Protein AF-A0A0F4GJ63-F1 (afdb_monomer)

Solvent-accessible surface area (backbone atoms only — not comparable to full-atom values): 15255 Å² total; per-residue (Å²): 145,68,75,73,58,57,60,51,53,50,50,53,52,50,54,50,50,53,48,53,51,50,54,52,51,50,50,54,51,52,41,51,56,34,52,51,49,26,51,52,20,49,54,47,41,54,55,45,68,65,74,83,52,55,67,69,56,33,60,64,46,46,56,51,24,52,50,48,26,31,54,25,28,32,54,42,22,55,47,26,48,77,70,69,37,26,70,58,13,34,52,38,16,49,55,28,60,75,63,42,80,93,52,59,56,50,60,46,9,44,43,31,38,42,28,17,49,22,27,39,74,58,69,38,47,70,61,13,50,56,47,44,57,50,66,81,48,40,56,29,26,63,33,32,38,23,64,56,70,32,64,67,40,32,54,54,47,46,52,40,45,74,70,66,54,77,58,84,50,36,20,75,85,71,48,30,23,62,33,31,25,58,55,56,44,73,83,73,87,48,95,77,62,52,32,36,54,50,36,47,54,48,48,50,54,40,47,49,54,53,43,45,56,52,42,45,73,76,43,73,85,57,51,74,70,54,48,53,52,50,39,55,51,54,52,52,48,52,52,51,51,25,51,52,53,36,52,50,45,48,48,48,60,69,53,43,43,55,52,49,58,64,49,47,80,76,44,98,58,61,73,64,68,58,50,56,59,56,52,49,54,55,51,56,38,59,77,70,66,79,112

Organism: NCBI:txid1047168

Secondary structure (DSSP, 8-state):
--THHHHHHHHHHHHHHHHHHHHHHHHHHHHHHHHHHHHHHHHHHHHHHSS-S-HHHHHHHHHHHHHHHHHHHHHHHHHHHHTT-HHHHHHHHHHHHHT-TTS-HHHHHHHHHHHHHHHHHTT-HHHHHHHHSPPTTS--HHHHHHTS--HHHHHHHHHHHHTT--S----TTS--HHHHHHHH---S-STTTTHHHHHHHHHHHHHHHHHHHHHHHH-TT--HHHHHHHHHHHHHHHHHHHHHHHHHHIIIIIIIHHHHHHHTTS-TTHHHHTHHHHHHHHHHHHHTT--

Nearest PDB structures (foldseek):
  6x9o-assembly1_B  TM=3.310E-01  e=1.177E-01  Homo sapiens
  8w15-assembly1_B  TM=3.325E-01  e=1.352E-01  Homo sapiens
  7exe-assembly1_A  TM=4.823E-01  e=7.534E-01  Mus musculus
  8rw5-assembly1_B  TM=3.425E-01  e=7.892E-01  Myxococcus xanthus
  4dau-assembly1_A-2  TM=2.457E-01  e=1.199E+00  Homo sapiens

Radius of gyration: 24.77 Å; Cα contacts (8 Å, |Δi|>4): 305; chains: 1; bounding box: 79×55×62 Å

InterPro domains:
  IPR036770 Ankyrin repeat-containing domain superfamily [G3DSA:1.25.40.20] (76-231)

Foldseek 3Di:
DPPPVVVVVVVVVVVVVVVVVVVVVVLVVVLVVLVVQLVVLVVVLVVLVVPPDDPVCSVVSNLVSLLSNLVSLLVNLVSCLVVVVLVVSLVSLVVSQVSCVPHDLLSNQSSLLSNLVSCVSVVNLVVSLVSQQDDAAGQGVLLSLLQDFDPVSLVSLLVCLVSLHDQPGAHVVRDTSLLSLLLNQDPPPDPPRPRSVSSNVSSLVSQLVVQLVVCCVVPVPDDPVRSNVVSVVVSVVVVVVSVVVNVVCCCVPVPVVVVCVVCCVPDPCVVVVVVVVVVVVVVVCVVVPVD

Structure (mmCIF, N/CA/C/O backbone):
data_AF-A0A0F4GJ63-F1
#
_entry.id   AF-A0A0F4GJ63-F1
#
loop_
_atom_site.group_PDB
_atom_site.id
_atom_site.type_symbol
_atom_site.label_atom_id
_atom_site.label_alt_id
_atom_site.label_comp_id
_atom_site.label_asym_id
_atom_site.label_entity_id
_atom_site.label_seq_id
_atom_site.pdbx_PDB_ins_code
_atom_site.Cartn_x
_atom_site.Cartn_y
_atom_site.Cartn_z
_atom_site.occupancy
_atom_site.B_iso_or_equiv
_atom_site.auth_seq_id
_atom_site.auth_comp_id
_atom_site.auth_asym_id
_atom_site.auth_atom_id
_atom_site.pdbx_PDB_model_num
ATOM 1 N N . MET A 1 1 ? -48.289 -14.456 -25.947 1.00 45.81 1 MET A N 1
ATOM 2 C CA . MET A 1 1 ? -47.602 -13.389 -25.182 1.00 45.81 1 MET A CA 1
ATOM 3 C C . MET A 1 1 ? -46.364 -13.966 -24.473 1.00 45.81 1 MET A C 1
ATOM 5 O O . MET A 1 1 ? -46.269 -13.824 -23.266 1.00 45.81 1 MET A O 1
ATOM 9 N N . CYS A 1 2 ? -45.424 -14.595 -25.198 1.00 49.62 2 CYS A N 1
ATOM 10 C CA . CYS A 1 2 ? -44.153 -15.086 -24.621 1.00 49.62 2 CYS A CA 1
ATOM 11 C C . CYS A 1 2 ? -42.883 -14.644 -25.377 1.00 49.62 2 CYS A C 1
ATOM 13 O O . CYS A 1 2 ? -41.808 -14.768 -24.815 1.00 49.62 2 CYS A O 1
ATOM 15 N N . ASP A 1 3 ? -42.974 -14.049 -26.571 1.00 50.72 3 ASP A N 1
ATOM 16 C CA . ASP A 1 3 ? -41.768 -13.781 -27.386 1.00 50.72 3 ASP A CA 1
ATOM 17 C C . ASP A 1 3 ? -40.996 -12.495 -27.024 1.00 50.72 3 ASP A C 1
ATOM 19 O O . ASP A 1 3 ? -39.952 -12.223 -27.600 1.00 50.72 3 ASP A O 1
ATOM 23 N N . ARG A 1 4 ? -41.475 -11.668 -26.079 1.00 53.31 4 ARG A N 1
ATOM 24 C CA . ARG A 1 4 ? -40.786 -10.404 -25.716 1.00 53.31 4 ARG A CA 1
ATOM 25 C C . ARG A 1 4 ? -39.655 -10.569 -24.691 1.00 53.31 4 ARG A C 1
ATOM 27 O O . ARG A 1 4 ? -38.827 -9.666 -24.566 1.00 53.31 4 ARG A O 1
ATOM 34 N N . ASP A 1 5 ? -39.621 -11.691 -23.972 1.00 59.09 5 ASP A N 1
ATOM 35 C CA . ASP A 1 5 ? -38.600 -11.958 -22.949 1.00 59.09 5 ASP A CA 1
ATOM 36 C C . ASP A 1 5 ? -37.311 -12.552 -23.541 1.00 59.09 5 ASP A C 1
ATOM 38 O O . ASP A 1 5 ? -36.223 -12.242 -23.054 1.00 59.09 5 ASP A O 1
ATOM 42 N N . GLU A 1 6 ? -37.389 -13.336 -24.623 1.00 60.47 6 GLU A N 1
ATOM 43 C CA . GLU A 1 6 ? -36.197 -13.922 -25.260 1.00 60.47 6 GLU A CA 1
ATOM 44 C C . GLU A 1 6 ? -35.317 -12.870 -25.945 1.00 60.47 6 GLU A C 1
ATOM 46 O O . GLU A 1 6 ? -34.111 -12.839 -25.696 1.00 60.47 6 GLU A O 1
ATOM 51 N N . ASP A 1 7 ? -35.903 -11.944 -26.709 1.00 68.69 7 ASP A N 1
ATOM 52 C CA . ASP A 1 7 ? -35.155 -10.871 -27.387 1.00 68.69 7 ASP A CA 1
ATOM 53 C C . ASP A 1 7 ? -34.450 -9.931 -26.394 1.00 68.69 7 ASP A C 1
ATOM 55 O O . ASP A 1 7 ? -33.341 -9.446 -26.639 1.00 68.69 7 ASP A O 1
ATOM 59 N N . SER A 1 8 ? -35.063 -9.706 -25.230 1.00 66.44 8 SER A N 1
ATOM 60 C CA . SER A 1 8 ? -34.500 -8.858 -24.174 1.00 66.44 8 SER A CA 1
ATOM 61 C C . SER A 1 8 ? -33.336 -9.554 -23.457 1.00 66.44 8 SER A C 1
ATOM 63 O O . SER A 1 8 ? -32.314 -8.927 -23.175 1.00 66.44 8 SER A O 1
ATOM 65 N N . LEU A 1 9 ? -33.435 -10.868 -23.223 1.00 62.00 9 LEU A N 1
ATOM 66 C CA . LEU A 1 9 ? -32.353 -11.681 -22.657 1.00 62.00 9 LEU A CA 1
ATOM 67 C C . LEU A 1 9 ? -31.171 -11.849 -23.619 1.00 62.00 9 LEU A C 1
ATOM 69 O O . LEU A 1 9 ? -30.022 -11.857 -23.171 1.00 62.00 9 LEU A O 1
ATOM 73 N N . VAL A 1 10 ? -31.425 -11.977 -24.923 1.00 74.69 10 VAL A N 1
ATOM 74 C CA . VAL A 1 10 ? -30.373 -12.019 -25.952 1.00 74.69 10 VAL A CA 1
ATOM 75 C C . VAL A 1 10 ? -29.620 -10.693 -25.985 1.00 74.69 10 VAL A C 1
ATOM 77 O O . VAL A 1 10 ? -28.394 -10.693 -25.885 1.00 74.69 10 VAL A O 1
ATOM 80 N N . ARG A 1 11 ? -30.335 -9.564 -25.992 1.00 73.25 11 ARG A N 1
ATOM 81 C CA . ARG A 1 11 ? -29.721 -8.231 -25.989 1.00 73.25 11 ARG A CA 1
ATOM 82 C C . ARG A 1 11 ? -28.873 -7.963 -24.741 1.00 73.25 11 ARG A C 1
ATOM 84 O O . ARG A 1 11 ? -27.751 -7.483 -24.866 1.00 73.25 11 ARG A O 1
ATOM 91 N N . ILE A 1 12 ? -29.349 -8.344 -23.552 1.00 73.62 12 ILE A N 1
ATOM 92 C CA . ILE A 1 12 ? -28.567 -8.234 -22.304 1.00 73.62 12 ILE A CA 1
ATOM 93 C C . ILE A 1 12 ? -27.293 -9.091 -22.375 1.00 73.62 12 ILE A C 1
ATOM 95 O O . ILE A 1 12 ? -26.224 -8.650 -21.952 1.00 73.62 12 ILE A O 1
ATOM 99 N N . LYS A 1 13 ? -27.374 -10.309 -22.928 1.00 77.62 13 LYS A N 1
ATOM 100 C CA . LYS A 1 13 ? -26.204 -11.186 -23.107 1.00 77.62 13 LYS A CA 1
ATOM 101 C C . LYS A 1 13 ? -25.199 -10.614 -24.105 1.00 77.62 13 LYS A C 1
ATOM 103 O O . LYS A 1 13 ? -23.996 -10.737 -23.881 1.00 77.62 13 LYS A O 1
ATOM 108 N N . GLU A 1 14 ? -25.665 -9.997 -25.185 1.00 79.88 14 GLU A N 1
ATOM 109 C CA . GLU A 1 14 ? -24.810 -9.348 -26.183 1.00 79.88 14 GLU A CA 1
ATOM 110 C C . GLU A 1 14 ? -24.120 -8.101 -25.626 1.00 79.88 14 GLU A C 1
ATOM 112 O O . GLU A 1 14 ? -22.907 -7.967 -25.780 1.00 79.88 14 GLU A O 1
ATOM 117 N N . GLU A 1 15 ? -24.848 -7.242 -24.907 1.00 80.94 15 GLU A N 1
ATOM 118 C CA . GLU A 1 15 ? -24.287 -6.067 -24.226 1.00 80.94 15 GLU A CA 1
ATOM 119 C C . GLU A 1 15 ? -23.258 -6.480 -23.160 1.00 80.94 15 GLU A C 1
ATOM 121 O O . GLU A 1 15 ? -22.163 -5.916 -23.092 1.00 80.94 15 GLU A O 1
ATOM 126 N N . TYR A 1 16 ? -23.551 -7.527 -22.382 1.00 73.75 16 TYR A N 1
ATOM 127 C CA . TYR A 1 16 ? -22.618 -8.081 -21.399 1.00 73.75 16 TYR A CA 1
ATOM 128 C C . TYR A 1 16 ? -21.358 -8.662 -22.056 1.00 73.75 16 TYR A C 1
ATOM 130 O O . TYR A 1 16 ? -20.241 -8.412 -21.601 1.00 73.75 16 TYR A O 1
ATOM 138 N N . ARG A 1 17 ? -21.511 -9.392 -23.167 1.00 73.12 17 ARG A N 1
ATOM 139 C CA . ARG A 1 17 ? -20.384 -9.938 -23.934 1.00 73.12 17 ARG A CA 1
ATOM 140 C C . ARG A 1 17 ? -19.530 -8.836 -24.558 1.00 73.12 17 ARG A C 1
ATOM 142 O O . ARG A 1 17 ? -18.307 -8.945 -24.530 1.00 73.12 17 ARG A O 1
ATOM 149 N 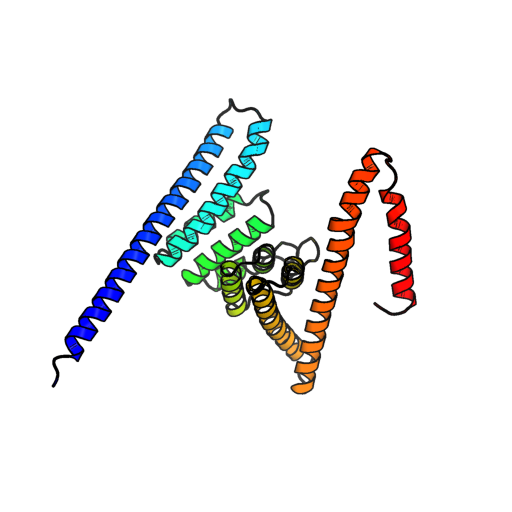N . ALA A 1 18 ? -20.147 -7.792 -25.108 1.00 73.50 18 ALA A N 1
ATOM 150 C CA . ALA A 1 18 ? -19.438 -6.645 -25.669 1.00 73.50 18 ALA A CA 1
ATOM 151 C C . ALA A 1 18 ? -18.619 -5.921 -24.593 1.00 73.50 18 ALA A C 1
ATOM 153 O O . ALA A 1 18 ? -17.448 -5.620 -24.819 1.00 73.50 18 ALA A O 1
ATOM 154 N N . LYS A 1 19 ? -19.197 -5.733 -23.400 1.00 80.81 19 LYS A N 1
ATOM 155 C CA . LYS A 1 19 ? -18.494 -5.155 -22.252 1.00 80.81 19 LYS A CA 1
ATOM 156 C C . LYS A 1 19 ? -17.312 -6.019 -21.804 1.00 80.81 19 LYS A C 1
ATOM 158 O O . LYS A 1 19 ? -16.210 -5.507 -21.676 1.00 80.81 19 LYS A O 1
ATOM 163 N N . LEU A 1 20 ? -17.501 -7.333 -21.671 1.00 73.25 20 LEU A N 1
ATOM 164 C CA . LEU A 1 20 ? -16.414 -8.266 -21.337 1.00 73.25 20 LEU A CA 1
ATOM 165 C C . LEU A 1 20 ? -15.269 -8.242 -22.360 1.00 73.25 20 LEU A C 1
ATOM 167 O O . LEU A 1 20 ? -14.099 -8.297 -21.986 1.00 73.25 20 LEU A O 1
ATOM 171 N N . LEU A 1 21 ? -15.592 -8.166 -23.655 1.00 78.00 21 LEU A N 1
ATOM 172 C CA . LEU A 1 21 ? -14.590 -8.056 -24.718 1.00 78.00 21 LEU A CA 1
ATOM 173 C C . LEU A 1 21 ? -13.833 -6.727 -24.641 1.00 78.00 21 LEU A C 1
ATOM 175 O O . LEU A 1 21 ? -12.613 -6.711 -24.801 1.00 78.00 21 LEU A O 1
ATOM 179 N N . GLN A 1 22 ? -14.541 -5.629 -24.370 1.00 84.12 22 GLN A N 1
ATOM 180 C CA . GLN A 1 22 ? -13.936 -4.317 -24.172 1.00 84.12 22 GLN A CA 1
ATOM 181 C C . GLN A 1 22 ? -12.990 -4.322 -22.964 1.00 84.12 22 GLN A C 1
ATOM 183 O O . GLN A 1 22 ? -11.830 -3.936 -23.113 1.00 84.12 22 GLN A O 1
ATOM 188 N N . ASP A 1 23 ? -13.439 -4.833 -21.819 1.00 85.56 23 ASP A N 1
ATOM 189 C CA . ASP A 1 23 ? -12.644 -4.924 -20.589 1.00 85.56 23 ASP A CA 1
ATOM 190 C C . ASP A 1 23 ? -11.392 -5.794 -20.801 1.00 85.56 23 ASP A C 1
ATOM 192 O O . ASP A 1 23 ? -10.286 -5.419 -20.410 1.00 85.56 23 ASP A O 1
ATOM 196 N N . SER A 1 24 ? -11.527 -6.917 -21.516 1.00 86.19 24 SER A N 1
ATOM 197 C CA . SER A 1 24 ? -10.393 -7.776 -21.877 1.00 86.19 24 SER A CA 1
ATOM 198 C C . SER A 1 24 ? -9.397 -7.080 -22.812 1.00 86.19 24 SER A C 1
ATOM 200 O O . SER A 1 24 ? -8.185 -7.232 -22.638 1.00 86.19 24 SER A O 1
ATOM 202 N N . SER A 1 25 ? -9.880 -6.298 -23.783 1.00 89.25 25 SER A N 1
ATOM 203 C CA . SER A 1 25 ? -9.014 -5.552 -24.705 1.00 89.25 25 SER A CA 1
ATOM 204 C C . SER A 1 25 ? -8.244 -4.429 -24.007 1.00 89.25 25 SER A C 1
ATOM 206 O O . SER A 1 25 ? -7.056 -4.245 -24.278 1.00 89.25 25 SER A O 1
ATOM 208 N N . LEU A 1 26 ? -8.890 -3.730 -23.065 1.00 92.25 26 LEU A N 1
ATOM 209 C CA . LEU A 1 26 ? -8.267 -2.681 -22.263 1.00 92.25 26 LEU A CA 1
ATOM 210 C C . LEU A 1 26 ? -7.182 -3.269 -21.359 1.00 92.25 26 LEU A C 1
ATOM 212 O O . LEU A 1 26 ? -6.054 -2.786 -21.361 1.00 92.25 26 LEU A O 1
ATOM 216 N N . LEU A 1 27 ? -7.485 -4.379 -20.680 1.00 93.25 27 LEU A N 1
ATOM 217 C CA . LEU A 1 27 ? -6.522 -5.076 -19.832 1.00 93.25 27 LEU A CA 1
ATOM 218 C C . LEU A 1 27 ? -5.280 -5.531 -20.613 1.00 93.25 27 LEU A C 1
ATOM 220 O O . LEU A 1 27 ? -4.155 -5.394 -20.128 1.00 93.25 27 LEU A O 1
ATOM 224 N N . ALA A 1 28 ? -5.460 -6.056 -21.829 1.00 93.31 28 ALA A N 1
ATOM 225 C CA . ALA A 1 28 ? -4.347 -6.462 -22.686 1.00 93.31 28 ALA A CA 1
ATOM 226 C C . ALA A 1 28 ? -3.485 -5.265 -23.124 1.00 93.31 28 ALA A C 1
ATOM 228 O O . ALA A 1 28 ? -2.255 -5.354 -23.114 1.00 93.31 28 ALA A O 1
ATOM 229 N N . TYR A 1 29 ? -4.119 -4.142 -23.471 1.00 94.81 29 TYR A N 1
ATOM 230 C CA . TYR A 1 29 ? -3.421 -2.904 -23.813 1.00 94.81 29 TYR A CA 1
ATOM 231 C C . TYR A 1 29 ? -2.606 -2.366 -22.629 1.00 94.81 29 TYR A C 1
ATOM 233 O O . TYR A 1 29 ? -1.411 -2.104 -22.779 1.00 94.81 29 TYR A O 1
ATOM 241 N N . ASP A 1 30 ? -3.214 -2.277 -21.445 1.00 94.00 30 ASP A N 1
ATOM 242 C CA . ASP A 1 30 ? -2.551 -1.791 -20.232 1.00 94.00 30 ASP A CA 1
ATOM 243 C C . ASP A 1 30 ? -1.378 -2.689 -19.832 1.00 94.00 30 ASP A C 1
ATOM 245 O O . ASP A 1 30 ? -0.292 -2.194 -19.520 1.00 94.00 30 ASP A O 1
ATOM 249 N N . THR A 1 31 ? -1.556 -4.011 -19.934 1.00 96.44 31 THR A N 1
ATOM 250 C CA . THR A 1 31 ? -0.480 -4.989 -19.712 1.00 96.44 31 THR A CA 1
ATOM 251 C C . THR A 1 31 ? 0.708 -4.698 -20.631 1.00 96.44 31 THR A C 1
ATOM 253 O O . THR A 1 31 ? 1.830 -4.535 -20.151 1.00 96.44 31 THR A O 1
ATOM 256 N N . SER A 1 32 ? 0.463 -4.539 -21.937 1.00 97.00 32 SER A N 1
ATOM 257 C CA . SER A 1 32 ? 1.515 -4.248 -22.918 1.00 97.00 32 SER A CA 1
ATOM 258 C C . SER A 1 32 ? 2.229 -2.919 -22.638 1.00 97.00 32 SER A C 1
ATOM 260 O O . SER A 1 32 ? 3.456 -2.843 -22.723 1.00 97.00 32 SER A O 1
ATOM 262 N N . GLN A 1 33 ? 1.488 -1.875 -22.253 1.00 97.50 33 GLN A N 1
ATOM 263 C CA . GLN A 1 33 ? 2.065 -0.574 -21.904 1.00 97.50 33 GLN A CA 1
ATOM 264 C C . GLN A 1 33 ? 2.958 -0.641 -20.659 1.00 97.50 33 GLN A C 1
ATOM 266 O O . GLN A 1 33 ? 3.999 0.022 -20.600 1.00 97.50 33 GLN A O 1
ATOM 271 N N . ILE A 1 34 ? 2.581 -1.434 -19.655 1.00 97.38 34 ILE A N 1
ATOM 272 C CA . ILE A 1 34 ? 3.391 -1.619 -18.446 1.00 97.38 34 ILE A CA 1
ATOM 273 C C . ILE A 1 34 ? 4.648 -2.438 -18.758 1.00 97.38 34 ILE A C 1
ATOM 275 O O . ILE A 1 34 ? 5.741 -2.040 -18.348 1.00 97.38 34 ILE A O 1
ATOM 279 N N . GLU A 1 35 ? 4.529 -3.523 -19.5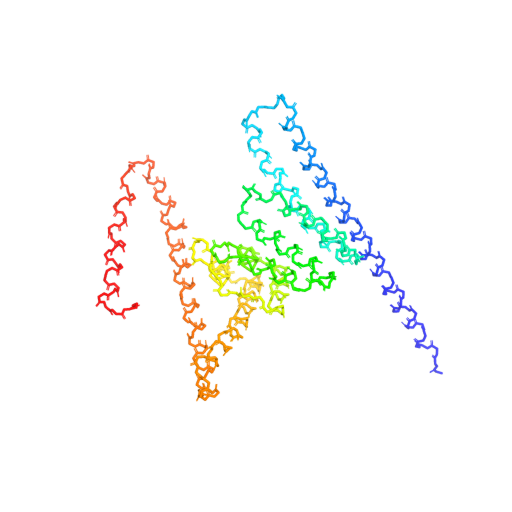23 1.00 97.88 35 GLU A N 1
ATOM 280 C CA . GLU A 1 35 ? 5.675 -4.328 -19.968 1.00 97.88 35 GLU A CA 1
ATOM 281 C C . GLU A 1 35 ? 6.693 -3.490 -20.749 1.00 97.88 35 GLU A C 1
ATOM 283 O O . GLU A 1 35 ? 7.898 -3.573 -20.497 1.00 97.88 35 GLU A O 1
ATOM 288 N N . GLU A 1 36 ? 6.226 -2.608 -21.636 1.00 97.88 36 GLU A N 1
ATOM 289 C CA . GLU A 1 36 ? 7.097 -1.689 -22.367 1.00 97.88 36 GLU A CA 1
ATOM 290 C C . GLU A 1 36 ? 7.858 -0.743 -21.420 1.00 97.88 36 GLU A C 1
ATOM 292 O O . GLU A 1 36 ? 9.059 -0.509 -21.589 1.00 97.88 36 GLU A O 1
ATOM 297 N N . ARG A 1 37 ? 7.190 -0.202 -20.393 1.00 97.31 37 ARG A N 1
ATOM 298 C CA . ARG A 1 37 ? 7.826 0.676 -19.393 1.00 97.31 37 ARG A CA 1
ATOM 299 C C . ARG A 1 37 ? 8.880 -0.064 -18.573 1.00 97.31 37 ARG A C 1
ATOM 301 O O . ARG A 1 37 ? 9.954 0.498 -18.347 1.00 97.31 37 ARG A O 1
ATOM 308 N N . ILE A 1 38 ? 8.609 -1.311 -18.183 1.00 97.94 38 ILE A N 1
ATOM 309 C CA . ILE A 1 38 ? 9.578 -2.186 -17.505 1.00 97.94 38 ILE A CA 1
ATOM 310 C C . ILE A 1 38 ? 10.799 -2.399 -18.405 1.00 97.94 38 ILE A C 1
ATOM 312 O O . ILE A 1 38 ? 11.926 -2.135 -17.983 1.00 97.94 38 ILE A O 1
ATOM 316 N N . ALA A 1 39 ? 10.585 -2.779 -19.668 1.00 98.00 39 ALA A N 1
ATOM 317 C CA . ALA A 1 39 ? 11.664 -3.016 -20.626 1.00 98.00 39 ALA A CA 1
ATOM 318 C C . ALA A 1 39 ? 12.526 -1.762 -20.851 1.00 98.00 39 ALA A C 1
ATOM 320 O O . ALA A 1 39 ? 13.756 -1.838 -20.870 1.00 98.00 39 ALA A O 1
ATOM 321 N N . ARG A 1 40 ? 11.908 -0.578 -20.958 1.00 97.56 40 ARG A N 1
ATOM 322 C CA . ARG A 1 40 ? 12.627 0.704 -21.067 1.00 97.56 40 ARG A CA 1
ATOM 323 C C . ARG A 1 40 ? 13.461 1.003 -19.817 1.00 97.56 40 ARG A C 1
ATOM 325 O O . ARG A 1 40 ? 14.599 1.456 -19.943 1.00 97.56 40 ARG A O 1
ATOM 332 N N . ALA A 1 41 ? 12.927 0.741 -18.623 1.00 96.38 41 ALA A N 1
ATOM 333 C CA . ALA A 1 41 ? 13.649 0.926 -17.366 1.00 96.38 41 ALA A CA 1
ATOM 334 C C . ALA A 1 41 ? 14.851 -0.028 -17.248 1.00 96.38 41 ALA A C 1
ATOM 336 O O . ALA A 1 41 ? 15.938 0.399 -16.854 1.00 96.38 41 ALA A O 1
ATOM 337 N N . GLN A 1 42 ? 14.691 -1.288 -17.652 1.00 95.94 42 GLN A N 1
ATOM 338 C CA . GLN A 1 42 ? 15.768 -2.283 -17.704 1.00 95.94 42 GLN A CA 1
ATOM 339 C C . GLN A 1 42 ? 16.846 -1.914 -18.729 1.00 95.94 42 GLN A C 1
ATOM 341 O O . GLN A 1 42 ? 18.036 -1.927 -18.415 1.00 95.94 42 GLN A O 1
ATOM 346 N N . ALA A 1 43 ? 16.445 -1.508 -19.937 1.00 95.19 43 ALA A N 1
ATOM 347 C CA . ALA A 1 43 ? 17.372 -1.063 -20.974 1.00 95.19 43 ALA A CA 1
ATOM 348 C C . ALA A 1 43 ? 18.178 0.167 -20.530 1.00 95.19 43 ALA A C 1
ATOM 350 O O . ALA A 1 43 ? 19.368 0.277 -20.832 1.00 95.19 43 ALA A O 1
ATOM 351 N N . LEU A 1 44 ? 17.553 1.085 -19.783 1.00 93.50 44 LEU A N 1
ATOM 352 C CA . LEU A 1 44 ? 18.255 2.219 -19.190 1.00 93.50 44 LEU A CA 1
ATOM 353 C C . LEU A 1 44 ? 19.296 1.756 -18.164 1.00 93.50 44 LEU A C 1
ATOM 355 O O . LEU A 1 44 ? 20.432 2.210 -18.241 1.00 93.50 44 LEU A O 1
ATOM 359 N N . GLN A 1 45 ? 18.952 0.839 -17.254 1.00 92.50 45 GLN A N 1
ATOM 360 C CA . GLN A 1 45 ? 19.912 0.284 -16.288 1.00 92.50 45 GLN A CA 1
ATOM 361 C C . GLN A 1 45 ? 21.116 -0.350 -16.993 1.00 92.50 45 GLN A C 1
ATOM 363 O O . GLN A 1 45 ? 22.251 0.039 -16.728 1.00 92.50 45 GLN A O 1
ATOM 368 N N . TYR A 1 46 ? 20.866 -1.218 -17.976 1.00 92.44 46 TYR A N 1
ATOM 369 C CA . TYR A 1 46 ? 21.920 -1.864 -18.761 1.00 92.44 46 TYR A CA 1
ATOM 370 C C . TYR A 1 46 ? 22.867 -0.850 -19.424 1.00 92.44 46 TYR A C 1
ATOM 372 O O . TYR A 1 46 ? 24.088 -0.991 -19.370 1.00 92.44 46 TYR A O 1
ATOM 380 N N . ARG A 1 47 ? 22.318 0.223 -20.010 1.00 90.81 47 ARG A N 1
ATOM 381 C CA . ARG A 1 47 ? 23.121 1.294 -20.623 1.00 90.81 47 ARG A CA 1
ATOM 382 C C . ARG A 1 47 ? 23.963 2.067 -19.608 1.00 90.81 47 ARG A C 1
ATOM 384 O O . ARG A 1 47 ? 25.086 2.445 -19.931 1.00 90.81 47 ARG A O 1
ATOM 391 N N . LEU A 1 48 ? 23.430 2.322 -18.413 1.00 89.88 48 LEU A N 1
ATOM 392 C CA . LEU A 1 48 ? 24.151 3.030 -17.350 1.00 89.88 48 LEU A CA 1
ATOM 393 C C . LEU A 1 48 ? 25.314 2.188 -16.792 1.00 89.88 48 LEU A C 1
ATOM 395 O O . LEU A 1 48 ? 26.356 2.747 -16.431 1.00 89.88 48 LEU A O 1
ATOM 399 N N . ASP A 1 49 ? 25.159 0.864 -16.766 1.00 86.56 49 ASP A N 1
ATOM 400 C CA . ASP A 1 49 ? 26.182 -0.082 -16.304 1.00 86.56 49 ASP A CA 1
ATOM 401 C C . ASP A 1 49 ? 27.279 -0.337 -17.359 1.00 86.56 49 ASP A C 1
ATOM 403 O O . ASP A 1 49 ? 28.422 -0.618 -17.004 1.00 86.56 49 ASP A O 1
ATOM 407 N N . GLY A 1 50 ? 26.974 -0.148 -18.649 1.00 80.62 50 GLY A N 1
ATOM 408 C CA . GLY A 1 50 ? 27.836 -0.414 -19.816 1.00 80.62 50 GLY A CA 1
ATOM 409 C C . GLY A 1 50 ? 29.088 0.464 -20.018 1.00 80.62 50 GLY A C 1
ATOM 410 O O . GLY A 1 50 ? 29.562 0.595 -21.142 1.00 80.62 50 GLY A O 1
ATOM 411 N N . GLY A 1 51 ? 29.653 1.054 -18.963 1.00 66.44 51 GLY A N 1
ATOM 412 C CA . GLY A 1 51 ? 31.061 1.488 -18.936 1.00 66.44 51 GLY A CA 1
ATOM 413 C C . GLY A 1 51 ? 31.415 2.902 -19.422 1.00 66.44 51 GLY A C 1
ATOM 414 O O . GLY A 1 51 ? 32.349 3.467 -18.868 1.00 66.44 51 GLY A O 1
ATOM 415 N N . ASP A 1 52 ? 30.671 3.521 -20.346 1.00 70.38 52 ASP A N 1
ATOM 416 C CA . ASP A 1 52 ? 31.025 4.859 -20.898 1.00 70.38 52 ASP A CA 1
ATOM 417 C C . ASP A 1 52 ? 30.132 6.011 -20.386 1.00 70.38 52 ASP A C 1
ATOM 419 O O . ASP A 1 52 ? 30.150 7.140 -20.872 1.00 70.38 52 ASP A O 1
ATOM 423 N N . THR A 1 53 ? 29.294 5.729 -19.386 1.00 74.56 53 THR A N 1
ATOM 424 C CA . THR A 1 53 ? 28.401 6.737 -18.799 1.00 74.56 53 THR A CA 1
ATOM 425 C C . THR A 1 53 ? 29.079 7.470 -17.640 1.00 74.56 53 THR A C 1
ATOM 427 O O . THR A 1 53 ? 29.628 6.832 -16.739 1.00 74.56 53 THR A O 1
ATOM 430 N N . ASP A 1 54 ? 28.965 8.804 -17.625 1.00 83.44 54 ASP A N 1
ATOM 431 C CA . ASP A 1 54 ? 29.357 9.670 -16.504 1.00 83.44 54 ASP A CA 1
ATOM 432 C C . ASP A 1 54 ? 28.801 9.128 -15.172 1.00 83.44 54 ASP A C 1
ATOM 434 O O . ASP A 1 54 ? 27.599 8.883 -15.025 1.00 83.44 54 ASP A O 1
ATOM 438 N N . GLU A 1 55 ? 29.672 8.974 -14.175 1.00 84.50 55 GLU A N 1
ATOM 439 C CA . GLU A 1 55 ? 29.332 8.486 -12.835 1.00 84.50 55 GLU A CA 1
ATOM 440 C C . GLU A 1 55 ? 28.207 9.301 -12.168 1.00 84.50 55 GLU A C 1
ATOM 442 O O . GLU A 1 55 ? 27.360 8.747 -11.462 1.00 84.50 55 GLU A O 1
ATOM 447 N N . LYS A 1 56 ? 28.126 10.613 -12.424 1.00 83.81 56 LYS A N 1
ATOM 448 C CA . LYS A 1 56 ? 27.026 11.464 -11.944 1.00 83.81 56 LYS A CA 1
ATOM 449 C C . LYS A 1 56 ? 25.699 11.092 -12.598 1.00 83.81 56 LYS A C 1
ATOM 451 O O . LYS A 1 56 ? 24.681 11.047 -11.905 1.00 83.81 56 LYS A O 1
ATOM 456 N N . LEU A 1 57 ? 25.693 10.812 -13.903 1.00 83.56 57 LEU A N 1
ATOM 457 C CA . LEU A 1 57 ? 24.493 10.365 -14.619 1.00 83.56 57 LEU A CA 1
ATOM 458 C C . LEU A 1 57 ? 24.078 8.968 -14.154 1.00 83.56 57 LEU A C 1
ATOM 460 O O . LEU A 1 57 ? 22.898 8.753 -13.873 1.00 83.56 57 LEU A O 1
ATOM 464 N N . ARG A 1 58 ? 25.041 8.055 -13.979 1.00 85.81 58 ARG A N 1
ATOM 465 C CA . ARG A 1 58 ? 24.810 6.710 -13.433 1.00 85.81 58 ARG A CA 1
ATOM 466 C C . ARG A 1 58 ? 24.155 6.768 -12.058 1.00 85.81 58 ARG A C 1
ATOM 468 O O . ARG A 1 58 ? 23.129 6.127 -11.848 1.00 85.81 58 ARG A O 1
ATOM 475 N N . ARG A 1 59 ? 24.678 7.582 -11.136 1.00 82.88 59 ARG A N 1
ATOM 476 C CA . ARG A 1 59 ? 24.072 7.754 -9.804 1.00 82.88 59 ARG A CA 1
ATOM 477 C C . ARG A 1 59 ? 22.679 8.363 -9.874 1.00 82.88 59 ARG A C 1
ATOM 479 O O . ARG A 1 59 ? 21.767 7.849 -9.231 1.00 82.88 59 ARG A O 1
ATOM 486 N N . ARG A 1 60 ? 22.511 9.434 -10.656 1.00 82.56 60 ARG A N 1
ATOM 487 C CA . ARG A 1 60 ? 21.240 10.164 -10.752 1.00 82.56 60 ARG A CA 1
ATOM 488 C C . ARG A 1 60 ? 20.126 9.303 -11.341 1.00 82.56 60 ARG A C 1
ATOM 490 O O . ARG A 1 60 ? 19.032 9.285 -10.792 1.00 82.56 60 ARG A O 1
ATOM 497 N N . TYR A 1 61 ? 20.396 8.603 -12.440 1.00 88.69 61 TYR A N 1
ATOM 498 C CA . TYR A 1 61 ? 19.371 7.863 -13.177 1.00 88.69 61 TYR A CA 1
ATOM 499 C C . TYR A 1 61 ? 19.298 6.383 -12.808 1.00 88.69 61 TYR A C 1
ATOM 501 O O . TYR A 1 61 ? 18.236 5.791 -12.963 1.00 88.69 61 TYR A O 1
ATOM 509 N N . GLY A 1 62 ? 20.359 5.778 -12.268 1.00 88.31 62 GLY A N 1
ATOM 510 C CA . GLY A 1 62 ? 20.364 4.355 -11.916 1.00 88.31 62 GLY A CA 1
ATOM 511 C C . GLY A 1 62 ? 19.409 4.015 -10.769 1.00 88.31 62 GLY A C 1
ATOM 512 O O . GLY A 1 62 ? 18.777 2.960 -10.770 1.00 88.31 62 GLY A O 1
ATOM 513 N N . GLN A 1 63 ? 19.247 4.915 -9.792 1.00 87.19 63 GLN A N 1
ATOM 514 C CA . GLN A 1 63 ? 18.228 4.746 -8.748 1.00 87.19 63 GLN A CA 1
ATOM 515 C C . GLN A 1 63 ? 16.810 4.943 -9.294 1.00 87.19 63 GLN A C 1
ATOM 517 O O . GLN A 1 63 ? 15.924 4.152 -8.979 1.00 87.19 63 GLN A O 1
ATOM 522 N N . SER A 1 64 ? 16.594 5.954 -10.141 1.00 90.69 64 SER A N 1
ATOM 523 C CA . SER A 1 64 ? 15.293 6.190 -10.776 1.00 90.69 64 SER A CA 1
ATOM 524 C C . SER A 1 64 ? 14.875 5.033 -11.680 1.00 90.69 64 SER A C 1
ATOM 526 O O . SER A 1 64 ? 13.739 4.587 -11.587 1.00 90.69 64 SER A O 1
ATOM 528 N N . ALA A 1 65 ? 15.790 4.502 -12.492 1.00 93.19 65 ALA A N 1
ATOM 529 C CA . ALA A 1 65 ? 15.515 3.399 -13.405 1.00 93.19 65 ALA A CA 1
ATOM 530 C C . ALA A 1 65 ? 15.117 2.120 -12.655 1.00 93.19 65 ALA A C 1
ATOM 532 O O . ALA A 1 65 ? 14.121 1.498 -13.011 1.00 93.19 65 ALA A O 1
ATOM 533 N N . ARG A 1 66 ? 15.822 1.784 -11.565 1.00 91.81 66 ARG A N 1
ATOM 534 C CA . ARG A 1 66 ? 15.428 0.678 -10.675 1.00 91.81 66 ARG A CA 1
ATOM 535 C C . ARG A 1 66 ? 14.051 0.896 -10.060 1.00 91.81 66 ARG A C 1
ATOM 537 O O . ARG A 1 66 ? 13.225 -0.005 -10.082 1.00 91.81 66 ARG A O 1
ATOM 544 N N . ARG A 1 67 ? 13.778 2.107 -9.566 1.00 92.25 67 ARG A N 1
ATOM 545 C CA . ARG A 1 67 ? 12.466 2.452 -9.004 1.00 92.25 67 ARG A CA 1
ATOM 546 C C . ARG A 1 67 ? 11.346 2.311 -10.037 1.00 92.25 67 ARG A C 1
ATOM 548 O O . ARG A 1 67 ? 10.296 1.778 -9.709 1.00 92.25 67 ARG A O 1
ATOM 555 N N . TRP A 1 68 ? 11.555 2.775 -11.269 1.00 95.19 68 TRP A N 1
ATOM 556 C CA . TRP A 1 68 ? 10.567 2.648 -12.344 1.00 95.19 68 TRP A CA 1
ATOM 557 C C . TRP A 1 68 ? 10.319 1.196 -12.737 1.00 95.19 68 TRP A C 1
ATOM 559 O O . TRP A 1 68 ? 9.172 0.833 -12.975 1.00 95.19 68 TRP A O 1
ATOM 569 N N . GLU A 1 69 ? 11.366 0.371 -12.775 1.00 95.81 69 GLU A N 1
ATOM 570 C CA . GLU A 1 69 ? 11.222 -1.067 -13.002 1.00 95.81 69 GLU A CA 1
ATOM 571 C C . GLU A 1 69 ? 10.387 -1.718 -11.892 1.00 95.81 69 GLU A C 1
ATOM 573 O O . GLU A 1 69 ? 9.408 -2.392 -12.194 1.00 95.81 69 GLU A O 1
ATOM 578 N N . THR A 1 70 ? 10.724 -1.465 -10.625 1.00 95.62 70 THR A N 1
ATOM 579 C CA . THR A 1 70 ? 9.983 -1.965 -9.458 1.00 95.62 70 THR A CA 1
ATOM 580 C C . THR A 1 70 ? 8.509 -1.564 -9.503 1.00 95.62 70 THR A C 1
ATOM 582 O O . THR A 1 70 ? 7.646 -2.432 -9.442 1.00 95.62 70 THR A O 1
ATOM 585 N N . ILE A 1 71 ? 8.210 -0.272 -9.688 1.00 95.00 71 ILE A N 1
ATOM 586 C CA . ILE A 1 71 ? 6.826 0.220 -9.790 1.00 95.00 71 ILE A CA 1
ATOM 587 C C . ILE A 1 71 ? 6.108 -0.428 -10.982 1.00 95.00 71 ILE A C 1
ATOM 589 O O . ILE A 1 71 ? 4.931 -0.764 -10.890 1.00 95.00 71 ILE A O 1
ATOM 593 N N . GLY A 1 72 ? 6.805 -0.611 -12.106 1.00 97.25 72 GLY A N 1
ATOM 594 C CA . GLY A 1 72 ? 6.265 -1.299 -13.273 1.00 97.25 72 GLY A CA 1
ATOM 595 C C . GLY A 1 72 ? 5.886 -2.746 -12.965 1.00 97.25 72 GLY A C 1
ATOM 596 O O . GLY A 1 72 ? 4.770 -3.151 -13.272 1.00 97.25 72 GLY A O 1
ATOM 597 N N . LEU A 1 73 ? 6.774 -3.510 -12.324 1.00 98.25 73 LEU A N 1
ATOM 598 C CA . LEU A 1 73 ? 6.526 -4.900 -11.920 1.00 98.25 73 LEU A CA 1
ATOM 599 C C . LEU A 1 73 ? 5.356 -5.012 -10.933 1.00 98.25 73 LEU A C 1
ATOM 601 O O . LEU A 1 73 ? 4.501 -5.886 -11.088 1.00 98.25 73 LEU A O 1
ATOM 605 N N . ASP A 1 74 ? 5.288 -4.100 -9.965 1.00 96.81 74 ASP A N 1
ATOM 606 C CA . ASP A 1 74 ? 4.191 -4.012 -9.001 1.00 96.81 74 ASP A CA 1
ATOM 607 C C . ASP A 1 74 ? 2.851 -3.766 -9.708 1.00 96.81 74 ASP A C 1
ATOM 609 O O . ASP A 1 74 ? 1.883 -4.492 -9.491 1.00 96.81 74 ASP A O 1
ATOM 613 N N . ARG A 1 75 ? 2.795 -2.799 -10.631 1.00 96.50 75 ARG A N 1
ATOM 614 C CA . ARG A 1 75 ? 1.576 -2.492 -11.396 1.00 96.50 75 ARG A CA 1
ATOM 615 C C . ARG A 1 75 ? 1.210 -3.583 -12.403 1.00 96.50 75 ARG A C 1
ATOM 617 O O . ARG A 1 75 ? 0.027 -3.860 -12.577 1.00 96.50 75 ARG A O 1
ATOM 624 N N . LEU A 1 76 ? 2.193 -4.256 -13.003 1.00 98.19 76 LEU A N 1
ATOM 625 C CA . LEU A 1 76 ? 1.961 -5.410 -13.877 1.00 98.19 76 LEU A CA 1
ATOM 626 C C . LEU A 1 76 ? 1.249 -6.535 -13.120 1.00 98.19 76 LEU A C 1
ATOM 628 O O . LEU A 1 76 ? 0.388 -7.210 -13.680 1.00 98.19 76 LEU A O 1
ATOM 632 N N . SER A 1 77 ? 1.574 -6.717 -11.838 1.00 98.12 77 SER A N 1
ATOM 633 C CA . SER A 1 77 ? 0.921 -7.726 -11.005 1.00 98.12 77 SER A CA 1
ATOM 634 C C . SER A 1 77 ? -0.588 -7.511 -10.889 1.00 98.12 77 SER A C 1
ATOM 636 O O . SER A 1 77 ? -1.330 -8.485 -10.959 1.00 98.12 77 SER A O 1
ATOM 638 N N . ALA A 1 78 ? -1.058 -6.260 -10.823 1.00 95.94 78 ALA A N 1
ATOM 639 C CA . ALA A 1 78 ? -2.486 -5.950 -10.792 1.00 95.94 78 ALA A CA 1
ATOM 640 C C . ALA A 1 78 ? -3.185 -6.389 -12.090 1.00 95.94 78 ALA A C 1
ATOM 642 O O . ALA A 1 78 ? -4.238 -7.025 -12.040 1.00 95.94 78 ALA A O 1
ATOM 643 N N . CYS A 1 79 ? -2.564 -6.142 -13.250 1.00 96.75 79 CYS A N 1
ATOM 644 C CA . CYS A 1 79 ? -3.080 -6.618 -14.536 1.00 96.75 79 CYS A CA 1
ATOM 645 C C . CYS A 1 79 ? -3.102 -8.152 -14.615 1.00 96.75 79 CYS A C 1
ATOM 647 O O . CYS A 1 79 ? -4.070 -8.745 -15.089 1.00 96.75 79 CYS A O 1
ATOM 649 N N . LEU A 1 80 ? -2.054 -8.812 -14.120 1.00 97.44 80 LEU A N 1
ATOM 650 C CA . LEU A 1 80 ? -1.974 -10.273 -14.095 1.00 97.44 80 LEU A CA 1
ATOM 651 C C . LEU A 1 80 ? -3.023 -10.889 -13.160 1.00 97.44 80 LEU A C 1
ATOM 653 O O . LEU A 1 80 ? -3.647 -11.879 -13.533 1.00 97.44 80 LEU A O 1
ATOM 657 N N . ILE A 1 81 ? -3.270 -10.289 -11.994 1.00 96.75 81 ILE A N 1
ATOM 658 C CA . ILE A 1 81 ? -4.343 -10.691 -11.072 1.00 96.75 81 ILE A CA 1
ATOM 659 C C . ILE A 1 81 ? -5.709 -10.542 -11.747 1.00 96.75 81 ILE A C 1
ATOM 661 O O . ILE A 1 81 ? -6.496 -11.487 -11.723 1.00 96.75 81 ILE A O 1
ATOM 665 N N . ALA A 1 82 ? -5.972 -9.409 -12.406 1.00 94.25 82 ALA A N 1
ATOM 666 C CA . ALA A 1 82 ? -7.211 -9.190 -13.155 1.00 94.25 82 ALA A CA 1
ATOM 667 C C . ALA A 1 82 ? -7.390 -10.197 -14.309 1.00 94.25 82 ALA A C 1
ATOM 669 O O . ALA A 1 82 ? -8.508 -10.588 -14.629 1.00 94.25 82 ALA A O 1
ATOM 670 N N . ALA A 1 83 ? -6.288 -10.669 -14.900 1.00 94.31 83 ALA A N 1
ATOM 671 C CA . ALA A 1 83 ? -6.275 -11.727 -15.909 1.00 94.31 83 ALA A CA 1
ATOM 672 C C . ALA A 1 83 ? -6.282 -13.155 -15.319 1.00 94.31 83 ALA A C 1
ATOM 674 O O . ALA A 1 83 ? -6.108 -14.117 -16.068 1.00 94.31 83 ALA A O 1
ATOM 675 N N . HIS A 1 84 ? -6.434 -13.310 -13.998 1.00 95.50 84 HIS A N 1
ATOM 676 C CA . HIS A 1 84 ? -6.362 -14.584 -13.269 1.00 95.50 84 HIS A CA 1
ATOM 677 C C . HIS A 1 84 ? -5.035 -15.355 -13.435 1.00 95.50 84 HIS A C 1
ATOM 679 O O . HIS A 1 84 ? -4.976 -16.572 -13.262 1.00 95.50 84 HIS A O 1
ATOM 685 N N . LYS A 1 85 ? -3.938 -14.655 -13.741 1.00 97.56 85 LYS A N 1
ATOM 686 C CA . LYS A 1 85 ? -2.575 -15.201 -13.862 1.00 97.56 85 LYS A CA 1
ATOM 687 C C . LYS A 1 85 ? -1.799 -15.038 -12.553 1.00 97.56 85 LYS A C 1
ATOM 689 O O . LYS A 1 85 ? -0.768 -14.365 -12.501 1.00 97.56 85 LYS A O 1
ATOM 694 N N . PHE A 1 86 ? -2.309 -15.636 -11.479 1.00 97.94 86 PHE A N 1
ATOM 695 C CA . PHE A 1 86 ? -1.812 -15.395 -10.119 1.00 97.94 86 PHE A CA 1
ATOM 696 C C . PHE A 1 86 ? -0.350 -15.814 -9.915 1.00 97.94 86 PHE A C 1
ATOM 698 O O . PHE A 1 86 ? 0.431 -15.039 -9.369 1.00 97.94 86 PHE A O 1
ATOM 705 N N . ASP A 1 87 ? 0.062 -16.975 -10.430 1.00 97.94 87 ASP A N 1
ATOM 706 C CA . ASP A 1 87 ? 1.453 -17.441 -10.310 1.00 97.94 87 ASP A CA 1
ATOM 707 C C . ASP A 1 87 ? 2.443 -16.493 -10.998 1.00 97.94 87 ASP A C 1
ATOM 709 O O . ASP A 1 87 ? 3.539 -16.226 -10.494 1.00 97.94 87 ASP A O 1
ATOM 713 N N . GLU A 1 88 ? 2.049 -15.939 -12.148 1.00 98.00 88 GLU A N 1
ATOM 714 C CA . GLU A 1 88 ? 2.869 -14.951 -12.836 1.00 98.00 88 GLU A CA 1
ATOM 715 C C . GLU A 1 88 ? 2.925 -13.642 -12.038 1.00 98.00 88 GLU A C 1
ATOM 717 O O . GLU A 1 88 ? 4.009 -13.080 -11.884 1.00 98.00 88 GLU A O 1
ATOM 722 N N . ALA A 1 89 ? 1.806 -13.194 -11.460 1.00 98.44 89 ALA A N 1
ATOM 723 C CA . ALA A 1 89 ? 1.773 -12.016 -10.591 1.00 98.44 89 ALA A CA 1
ATOM 724 C C . ALA A 1 89 ? 2.714 -12.169 -9.380 1.00 98.44 89 ALA A C 1
ATOM 726 O O . ALA A 1 89 ? 3.488 -11.255 -9.076 1.00 98.44 89 ALA A O 1
ATOM 727 N N . VAL A 1 90 ? 2.719 -13.341 -8.733 1.00 98.56 90 VAL A N 1
ATOM 728 C CA . VAL A 1 90 ? 3.641 -13.654 -7.627 1.00 98.56 90 VAL A CA 1
ATOM 729 C C . VAL A 1 90 ? 5.089 -13.594 -8.106 1.00 98.56 90 VAL A C 1
ATOM 731 O O . VAL A 1 90 ? 5.929 -12.972 -7.459 1.00 98.56 90 VAL A O 1
ATOM 734 N N . LYS A 1 91 ? 5.394 -14.165 -9.277 1.00 98.38 91 LYS A N 1
ATOM 735 C CA . LYS A 1 91 ? 6.747 -14.122 -9.848 1.00 98.38 91 LYS A CA 1
ATOM 736 C C . LYS A 1 91 ? 7.226 -12.689 -10.110 1.00 98.38 91 LYS A C 1
ATOM 738 O O . LYS A 1 91 ? 8.358 -12.361 -9.756 1.00 98.38 91 LYS A O 1
ATOM 743 N N . ARG A 1 92 ? 6.390 -11.832 -10.713 1.00 98.06 92 ARG A N 1
ATOM 744 C CA . ARG A 1 92 ? 6.762 -10.437 -11.032 1.00 98.06 92 ARG A CA 1
ATOM 745 C C . ARG A 1 92 ? 6.962 -9.590 -9.779 1.00 98.06 92 ARG A C 1
ATOM 747 O O . ARG A 1 92 ? 7.935 -8.848 -9.689 1.00 98.06 92 ARG A O 1
ATOM 754 N N . THR A 1 93 ? 6.090 -9.736 -8.787 1.00 97.88 93 THR A N 1
ATOM 755 C CA . THR A 1 93 ? 6.231 -9.013 -7.513 1.00 97.88 93 THR A CA 1
ATOM 756 C C . THR A 1 93 ? 7.417 -9.519 -6.698 1.00 97.88 93 THR A C 1
ATOM 758 O O . THR A 1 93 ? 8.135 -8.724 -6.099 1.00 97.88 93 THR A O 1
ATOM 761 N N . GLN A 1 94 ? 7.713 -10.821 -6.736 1.00 97.06 94 GLN A N 1
ATOM 762 C CA . GLN A 1 94 ? 8.919 -11.367 -6.116 1.00 97.06 94 GLN A CA 1
ATOM 763 C C . GLN A 1 94 ? 10.188 -10.784 -6.750 1.00 97.06 94 GLN A C 1
ATOM 765 O O . GLN A 1 94 ? 11.129 -10.438 -6.033 1.00 97.06 94 GLN A O 1
ATOM 770 N N . GLU A 1 95 ? 10.213 -10.627 -8.076 1.00 96.50 95 GLU A N 1
ATOM 771 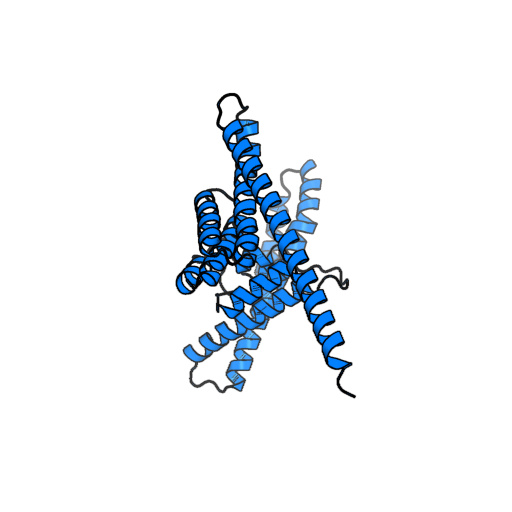C CA . GLU A 1 95 ? 11.296 -9.936 -8.778 1.00 96.50 95 GLU A CA 1
ATOM 772 C C . GLU A 1 95 ? 11.438 -8.486 -8.287 1.00 96.50 95 GLU A C 1
ATOM 774 O O . GLU A 1 95 ? 12.543 -8.071 -7.927 1.00 96.50 95 GLU A O 1
ATOM 779 N N . ALA A 1 96 ? 10.329 -7.748 -8.167 1.00 95.62 96 ALA A N 1
ATOM 780 C CA . ALA A 1 96 ? 10.322 -6.391 -7.617 1.00 95.62 96 ALA A CA 1
ATOM 781 C C . ALA A 1 96 ? 10.896 -6.351 -6.189 1.00 95.62 96 ALA A C 1
ATOM 783 O O . ALA A 1 96 ? 11.726 -5.495 -5.873 1.00 95.62 96 ALA A O 1
ATOM 784 N N . MET A 1 97 ? 10.530 -7.314 -5.337 1.00 93.81 97 MET A N 1
ATOM 785 C CA . MET A 1 97 ? 11.013 -7.429 -3.957 1.00 93.81 97 MET A CA 1
ATOM 786 C C . MET A 1 97 ? 12.529 -7.657 -3.860 1.00 93.81 97 MET A C 1
ATOM 788 O O . MET A 1 97 ? 13.176 -7.108 -2.967 1.00 93.81 97 MET A O 1
ATOM 792 N N . THR A 1 98 ? 13.139 -8.392 -4.798 1.00 93.50 98 THR A N 1
ATOM 793 C CA . THR A 1 98 ? 14.608 -8.582 -4.807 1.00 93.50 98 THR A CA 1
ATOM 794 C C . THR A 1 98 ? 15.386 -7.297 -5.114 1.00 93.50 98 THR A C 1
ATOM 796 O O . THR A 1 98 ? 16.569 -7.191 -4.783 1.00 93.50 98 THR A O 1
ATOM 799 N N . LYS A 1 99 ? 14.727 -6.293 -5.706 1.00 91.06 99 LYS A N 1
ATOM 800 C CA . LYS A 1 99 ? 15.337 -5.037 -6.169 1.00 91.06 99 LYS A CA 1
ATOM 801 C C . LYS A 1 99 ? 15.205 -3.878 -5.168 1.00 91.06 99 LYS A C 1
ATOM 803 O O . LYS A 1 99 ? 15.690 -2.787 -5.449 1.00 91.06 99 LYS A O 1
ATOM 808 N N . GLN A 1 100 ? 14.631 -4.102 -3.981 1.00 88.44 100 GLN A N 1
ATOM 809 C CA . GLN A 1 100 ? 14.295 -3.043 -3.006 1.00 88.44 100 GLN A CA 1
ATOM 810 C C . GLN A 1 100 ? 15.486 -2.426 -2.257 1.00 88.44 100 GLN A C 1
ATOM 812 O O . GLN A 1 100 ? 15.341 -1.421 -1.561 1.00 88.44 100 GLN A O 1
ATOM 817 N N . LYS A 1 101 ? 16.689 -3.001 -2.358 1.00 84.75 101 LYS A N 1
ATOM 818 C CA . LYS A 1 101 ? 17.844 -2.523 -1.586 1.00 84.75 101 LYS A CA 1
ATOM 819 C C . LYS A 1 101 ? 18.187 -1.067 -1.934 1.00 84.75 101 LYS A C 1
ATOM 821 O O . LYS A 1 101 ? 18.598 -0.766 -3.052 1.00 84.75 101 LYS A O 1
ATOM 826 N N . GLY A 1 102 ? 18.103 -0.182 -0.937 1.00 80.31 102 GLY A N 1
ATOM 827 C CA . GLY A 1 102 ? 18.397 1.248 -1.093 1.00 80.31 102 GLY A CA 1
ATOM 828 C C . GLY A 1 102 ? 17.313 2.037 -1.837 1.00 80.31 102 GLY A C 1
ATOM 829 O O . GLY A 1 102 ? 17.571 3.169 -2.248 1.00 80.31 102 GLY A O 1
ATOM 830 N N . ILE A 1 103 ? 16.131 1.445 -2.033 1.00 83.75 103 ILE A N 1
ATOM 831 C CA . ILE A 1 103 ? 14.931 2.135 -2.507 1.00 83.75 103 ILE A CA 1
ATOM 832 C C . ILE A 1 103 ? 14.256 2.849 -1.324 1.00 83.75 103 ILE A C 1
ATOM 834 O O . ILE A 1 103 ? 14.472 2.513 -0.161 1.00 83.75 103 ILE A O 1
ATOM 838 N N . ASP A 1 104 ? 13.474 3.881 -1.638 1.00 87.38 104 ASP A N 1
ATOM 839 C CA . ASP A 1 104 ? 12.656 4.610 -0.674 1.00 87.38 104 ASP A CA 1
ATOM 840 C C . ASP A 1 104 ? 11.751 3.657 0.151 1.00 87.38 104 ASP A C 1
ATOM 842 O O . ASP A 1 104 ? 11.148 2.742 -0.429 1.00 87.38 104 ASP A O 1
ATOM 846 N N . PRO A 1 105 ? 11.624 3.851 1.480 1.00 89.50 105 PRO A N 1
ATOM 847 C CA . PRO A 1 105 ? 10.798 2.992 2.330 1.00 89.50 105 PRO A CA 1
ATOM 848 C C . PRO A 1 105 ? 9.326 2.919 1.910 1.00 89.50 105 PRO A C 1
ATOM 850 O O . PRO A 1 105 ? 8.719 1.860 2.038 1.00 89.50 105 PRO A O 1
ATOM 853 N N . THR A 1 106 ? 8.759 4.002 1.369 1.00 90.00 106 THR A N 1
ATOM 854 C CA . THR A 1 106 ? 7.362 4.039 0.906 1.00 90.00 106 THR A CA 1
ATOM 855 C C . THR A 1 106 ? 7.184 3.175 -0.333 1.00 90.00 106 THR A C 1
ATOM 857 O O . THR A 1 106 ? 6.265 2.365 -0.389 1.00 90.00 106 THR A O 1
ATOM 860 N N . VAL A 1 107 ? 8.102 3.273 -1.301 1.00 90.81 107 VAL A N 1
ATOM 861 C CA . VAL A 1 107 ? 8.080 2.393 -2.482 1.00 90.81 107 VAL A CA 1
ATOM 862 C C . VAL A 1 107 ? 8.235 0.935 -2.055 1.00 90.81 107 VAL A C 1
ATOM 864 O O . VAL A 1 107 ? 7.486 0.085 -2.519 1.00 90.81 107 VAL A O 1
ATOM 867 N N . THR A 1 108 ? 9.132 0.653 -1.107 1.00 92.75 108 THR A N 1
ATOM 868 C CA . THR A 1 108 ? 9.305 -0.705 -0.568 1.00 92.75 108 THR A CA 1
ATOM 869 C C . THR A 1 108 ? 8.020 -1.219 0.091 1.00 92.75 108 THR A C 1
ATOM 871 O O . THR A 1 108 ? 7.652 -2.378 -0.095 1.00 92.75 108 THR A O 1
ATOM 874 N N . ALA A 1 109 ? 7.320 -0.372 0.849 1.00 94.06 109 ALA A N 1
ATOM 875 C CA . ALA A 1 109 ? 6.043 -0.704 1.475 1.00 94.06 109 ALA A CA 1
ATOM 876 C C . ALA A 1 109 ? 4.946 -1.009 0.444 1.00 94.06 109 ALA A C 1
ATOM 878 O O . ALA A 1 109 ? 4.212 -1.983 0.605 1.00 94.06 109 ALA A O 1
ATOM 879 N N . LEU A 1 110 ? 4.866 -0.228 -0.636 1.00 94.88 110 LEU A N 1
ATOM 880 C CA . LEU A 1 110 ? 3.931 -0.482 -1.733 1.00 94.88 110 LEU A CA 1
ATOM 881 C C . LEU A 1 110 ? 4.286 -1.769 -2.492 1.00 94.88 110 LEU A C 1
ATOM 883 O O . LEU A 1 110 ? 3.401 -2.573 -2.763 1.00 94.88 110 LEU A O 1
ATOM 887 N N . SER A 1 111 ? 5.563 -2.053 -2.751 1.00 95.75 111 SER A N 1
ATOM 888 C CA . SER A 1 111 ? 5.952 -3.336 -3.355 1.00 95.75 111 SER A CA 1
ATOM 889 C C . SER A 1 111 ? 5.602 -4.529 -2.460 1.00 95.75 111 SER A C 1
ATOM 891 O O . SER A 1 111 ? 5.141 -5.559 -2.953 1.00 95.75 111 SER A O 1
ATOM 893 N N . ARG A 1 112 ? 5.735 -4.392 -1.130 1.00 95.56 112 ARG A N 1
ATOM 894 C CA . ARG A 1 112 ? 5.238 -5.401 -0.175 1.00 95.56 112 ARG A CA 1
ATOM 895 C C . ARG A 1 112 ? 3.725 -5.565 -0.261 1.00 95.56 112 ARG A C 1
ATOM 897 O O . ARG A 1 112 ? 3.257 -6.699 -0.216 1.00 95.56 112 ARG A O 1
ATOM 904 N N . PHE A 1 113 ? 2.973 -4.470 -0.408 1.00 97.00 113 PHE A N 1
ATOM 905 C CA . PHE A 1 113 ? 1.531 -4.543 -0.646 1.00 97.00 113 PHE A CA 1
ATOM 906 C C . PHE A 1 113 ? 1.227 -5.415 -1.869 1.00 97.00 113 PHE A C 1
ATOM 908 O O . PHE A 1 113 ? 0.528 -6.419 -1.729 1.00 97.00 113 PHE A O 1
ATOM 915 N N . PHE A 1 114 ? 1.784 -5.071 -3.036 1.00 97.88 114 PHE A N 1
ATOM 916 C CA . PHE A 1 114 ? 1.508 -5.777 -4.290 1.00 97.88 114 PHE A CA 1
ATOM 917 C C . PHE A 1 114 ? 1.955 -7.239 -4.245 1.00 97.88 114 PHE A C 1
ATOM 919 O O . PHE A 1 114 ? 1.232 -8.114 -4.720 1.00 97.88 114 PHE A O 1
ATOM 926 N N . HIS A 1 115 ? 3.094 -7.531 -3.613 1.00 97.88 115 HIS A N 1
ATOM 927 C CA . HIS A 1 115 ? 3.539 -8.908 -3.417 1.00 97.88 115 HIS A CA 1
ATOM 928 C C . HIS A 1 115 ? 2.587 -9.712 -2.527 1.00 97.88 115 HIS A C 1
ATOM 930 O O . HIS A 1 115 ? 2.176 -10.808 -2.909 1.00 97.88 115 HIS A O 1
ATOM 936 N N . GLY A 1 116 ? 2.178 -9.155 -1.384 1.00 97.62 116 GLY A N 1
ATOM 937 C CA . GLY A 1 116 ? 1.182 -9.792 -0.526 1.00 97.62 116 GLY A CA 1
ATOM 938 C C . GLY A 1 116 ? -0.164 -9.969 -1.236 1.00 97.62 116 GLY A C 1
ATOM 939 O O . GLY A 1 116 ? -0.760 -11.032 -1.130 1.00 97.62 116 GLY A O 1
ATOM 940 N N . ASN A 1 117 ? -0.598 -9.007 -2.055 1.00 98.00 117 ASN A N 1
ATOM 941 C CA . ASN A 1 117 ? -1.838 -9.117 -2.829 1.00 98.00 117 ASN A CA 1
ATOM 942 C C . ASN A 1 117 ? -1.770 -10.255 -3.862 1.00 98.00 117 ASN A C 1
ATOM 944 O O . ASN A 1 117 ? -2.685 -11.070 -3.960 1.00 98.00 117 ASN A O 1
ATOM 948 N N . ALA A 1 118 ? -0.651 -10.379 -4.580 1.00 98.31 118 ALA A N 1
ATOM 949 C CA . ALA A 1 118 ? -0.437 -11.491 -5.502 1.00 98.31 118 ALA A CA 1
ATOM 950 C C . ALA A 1 118 ? -0.457 -12.852 -4.783 1.00 98.31 118 ALA A C 1
ATOM 952 O O . ALA A 1 118 ? -1.097 -13.787 -5.266 1.00 98.31 118 ALA A O 1
ATOM 953 N N . LEU A 1 119 ? 0.189 -12.957 -3.615 1.00 98.31 119 LEU A N 1
ATOM 954 C CA . LEU A 1 119 ? 0.157 -14.160 -2.773 1.00 98.31 119 LEU A CA 1
ATOM 955 C C . LEU A 1 119 ? -1.262 -14.473 -2.285 1.00 98.31 119 LEU A C 1
ATOM 957 O O . LEU A 1 119 ? -1.695 -15.623 -2.351 1.00 98.31 119 LEU A O 1
ATOM 961 N N . TRP A 1 120 ? -1.999 -13.455 -1.844 1.00 97.81 120 TRP A N 1
ATOM 962 C CA . TRP A 1 120 ? -3.374 -13.579 -1.372 1.00 97.81 120 TRP A CA 1
ATOM 963 C C . TRP A 1 120 ? -4.290 -14.126 -2.470 1.00 97.81 120 TRP A C 1
ATOM 965 O O . TRP A 1 120 ? -4.977 -15.126 -2.260 1.00 97.81 120 TRP A O 1
ATOM 975 N N . CYS A 1 121 ? -4.237 -13.545 -3.674 1.00 96.88 121 CYS A N 1
ATOM 976 C CA . CYS A 1 121 ? -5.000 -14.019 -4.832 1.00 96.88 121 CYS A CA 1
ATOM 977 C C . CYS A 1 121 ? -4.583 -15.422 -5.301 1.00 96.88 121 CYS A C 1
ATOM 979 O O . CYS A 1 121 ? -5.420 -16.165 -5.806 1.00 96.88 121 CYS A O 1
ATOM 981 N N . ALA A 1 122 ? -3.321 -15.813 -5.099 1.00 97.62 122 ALA A N 1
ATOM 982 C CA . ALA A 1 122 ? -2.836 -17.172 -5.352 1.00 97.62 122 ALA A CA 1
ATOM 983 C C . ALA A 1 122 ? -3.231 -18.187 -4.254 1.00 97.62 122 ALA A C 1
ATOM 985 O O . ALA A 1 122 ? -2.795 -19.337 -4.296 1.00 97.62 122 ALA A O 1
ATOM 986 N N . GLY A 1 123 ? -4.020 -17.784 -3.250 1.00 97.06 123 GLY A N 1
ATOM 987 C CA . GLY A 1 123 ? -4.448 -18.640 -2.139 1.00 97.06 123 GLY A CA 1
ATOM 988 C C . GLY A 1 123 ? -3.396 -18.836 -1.041 1.00 97.06 123 GLY A C 1
ATOM 989 O O . GLY A 1 123 ? -3.595 -19.642 -0.135 1.00 97.06 123 GLY A O 1
ATOM 990 N N . GLN A 1 124 ? -2.284 -18.098 -1.077 1.00 97.19 124 GLN A N 1
ATOM 991 C CA . GLN A 1 124 ? -1.186 -18.180 -0.107 1.00 97.19 124 GLN A CA 1
ATOM 992 C C . GLN A 1 124 ? -1.363 -17.151 1.023 1.00 97.19 124 GLN A C 1
ATOM 994 O O . GLN A 1 124 ? -0.489 -16.322 1.273 1.00 97.19 124 GLN A O 1
ATOM 999 N N . GLN A 1 125 ? -2.507 -17.196 1.712 1.00 96.06 125 GLN A N 1
ATOM 1000 C CA . GLN A 1 125 ? -2.929 -16.167 2.679 1.00 96.06 125 GLN A CA 1
ATOM 1001 C C . GLN A 1 125 ? -1.921 -15.940 3.815 1.00 96.06 125 GLN A C 1
ATOM 1003 O O . GLN A 1 125 ? -1.538 -14.805 4.071 1.00 96.06 125 GLN A O 1
ATOM 1008 N N . GLN A 1 126 ? -1.399 -17.008 4.427 1.00 95.12 126 GLN A N 1
ATOM 1009 C CA . GLN A 1 126 ? -0.401 -16.883 5.500 1.00 95.12 126 GLN A CA 1
ATOM 1010 C C . GLN A 1 126 ? 0.888 -16.191 5.030 1.00 95.12 126 GLN A C 1
ATOM 1012 O O . GLN A 1 126 ? 1.493 -15.417 5.770 1.00 95.12 126 GLN A O 1
ATOM 1017 N N . ALA A 1 127 ? 1.317 -16.453 3.790 1.00 95.56 127 ALA A N 1
ATOM 1018 C CA . ALA A 1 127 ? 2.486 -15.795 3.218 1.00 95.56 127 ALA A CA 1
ATOM 1019 C C . ALA A 1 127 ? 2.198 -14.313 2.933 1.00 95.56 127 ALA A C 1
ATOM 1021 O O . ALA A 1 127 ? 3.038 -13.464 3.223 1.00 95.56 127 ALA A O 1
ATOM 1022 N N . ALA A 1 128 ? 1.003 -13.998 2.423 1.00 96.75 128 ALA A N 1
ATOM 1023 C CA . ALA A 1 128 ? 0.558 -12.624 2.209 1.00 96.75 128 ALA A CA 1
ATOM 1024 C C . ALA A 1 128 ? 0.540 -11.819 3.518 1.00 96.75 128 ALA A C 1
ATOM 1026 O O . ALA A 1 128 ? 1.151 -10.753 3.592 1.00 96.75 128 ALA A O 1
ATOM 1027 N N . GLU A 1 129 ? -0.070 -12.366 4.572 1.00 94.75 129 GLU A N 1
ATOM 1028 C CA . GLU A 1 129 ? -0.097 -11.763 5.909 1.00 94.75 129 GLU A CA 1
ATOM 1029 C C . GLU A 1 129 ? 1.310 -11.540 6.466 1.00 94.75 129 GLU A C 1
ATOM 1031 O O . GLU A 1 129 ? 1.592 -10.475 7.014 1.00 94.75 129 GLU A O 1
ATOM 1036 N N . GLY A 1 130 ? 2.215 -12.508 6.289 1.00 92.69 130 GLY A N 1
ATOM 1037 C C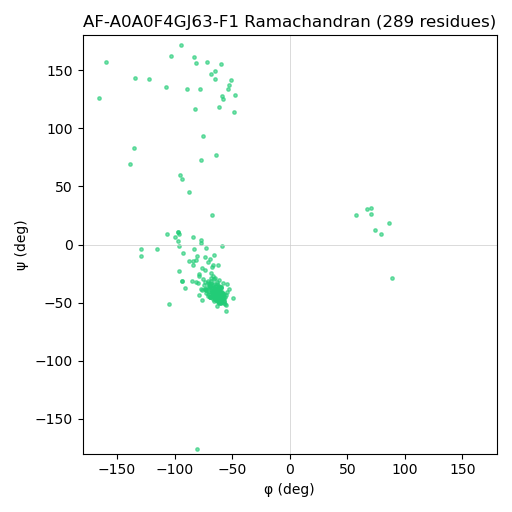A . GLY A 1 130 ? 3.609 -12.384 6.718 1.00 92.69 130 GLY A CA 1
ATOM 1038 C C . GLY A 1 130 ? 4.375 -11.268 6.001 1.00 92.69 130 GLY A C 1
ATOM 1039 O O . GLY A 1 130 ? 5.242 -10.633 6.597 1.00 92.69 130 GLY A O 1
ATOM 1040 N N . VAL A 1 131 ? 4.052 -10.992 4.735 1.00 92.94 131 VAL A N 1
ATOM 1041 C CA . VAL A 1 131 ? 4.647 -9.879 3.976 1.00 92.94 131 VAL A CA 1
ATOM 1042 C C . VAL A 1 131 ? 4.026 -8.539 4.380 1.00 92.94 131 VAL A C 1
ATOM 1044 O O . VAL A 1 131 ? 4.735 -7.529 4.466 1.00 92.94 131 VAL A O 1
ATOM 1047 N N . TRP A 1 132 ? 2.715 -8.514 4.632 1.00 94.25 132 TRP A N 1
ATOM 1048 C CA . TRP A 1 132 ? 1.997 -7.297 5.001 1.00 94.25 132 TRP A CA 1
ATOM 1049 C C . TRP A 1 132 ? 2.301 -6.829 6.424 1.00 94.25 132 TRP A C 1
ATOM 1051 O O . TRP A 1 132 ? 2.558 -5.640 6.629 1.00 94.25 132 TRP A O 1
ATOM 1061 N N . ASN A 1 133 ? 2.376 -7.753 7.381 1.00 86.94 133 ASN A N 1
ATOM 1062 C CA . ASN A 1 133 ? 2.839 -7.492 8.742 1.00 86.94 133 ASN A CA 1
ATOM 1063 C C . ASN A 1 133 ? 4.373 -7.386 8.753 1.00 86.94 133 ASN A C 1
ATOM 1065 O O . ASN A 1 133 ? 5.096 -8.280 9.190 1.00 86.94 133 ASN A O 1
ATOM 1069 N N . SER A 1 134 ? 4.882 -6.278 8.207 1.00 69.00 134 SER A N 1
ATOM 1070 C CA . SER A 1 134 ? 6.310 -5.953 8.231 1.00 69.00 134 SER A CA 1
ATOM 1071 C C . SER A 1 134 ? 6.831 -5.840 9.668 1.00 69.00 134 SER A C 1
ATOM 1073 O O . SER A 1 134 ? 6.089 -5.526 10.596 1.00 69.00 134 SER A O 1
ATOM 1075 N N . THR A 1 135 ? 8.136 -6.056 9.854 1.00 70.69 135 THR A N 1
ATOM 1076 C CA . THR A 1 135 ? 8.803 -5.833 11.144 1.00 70.69 135 THR A CA 1
ATOM 1077 C C . THR A 1 135 ? 8.537 -4.412 11.649 1.00 70.69 135 THR A C 1
ATOM 1079 O O . THR A 1 135 ? 8.672 -3.453 10.888 1.00 70.69 135 THR A O 1
ATOM 1082 N N . THR A 1 136 ? 8.188 -4.279 12.931 1.00 62.84 136 THR A N 1
ATOM 1083 C CA . THR A 1 136 ? 8.008 -2.986 13.608 1.00 62.84 136 THR A CA 1
ATOM 1084 C C . THR A 1 136 ? 9.217 -2.071 13.385 1.00 62.84 136 THR A C 1
ATOM 1086 O O . THR A 1 136 ? 10.358 -2.537 13.405 1.00 62.84 136 THR A O 1
ATOM 1089 N N . GLY A 1 137 ? 8.980 -0.769 13.199 1.00 72.31 137 GLY A N 1
ATOM 1090 C CA . GLY A 1 137 ? 10.040 0.209 12.934 1.00 72.31 137 GLY A CA 1
ATOM 1091 C C . GLY A 1 137 ? 10.420 0.340 11.458 1.00 72.31 137 GLY A C 1
ATOM 1092 O O . GLY A 1 137 ? 11.499 0.840 11.157 1.00 72.31 137 GLY A O 1
ATOM 1093 N N . VAL A 1 138 ? 9.560 -0.114 10.541 1.00 86.25 138 VAL A N 1
ATOM 1094 C CA . VAL A 1 138 ? 9.683 0.106 9.094 1.00 86.25 138 VAL A CA 1
ATOM 1095 C C . VAL A 1 138 ? 8.322 0.520 8.543 1.00 86.25 138 VAL A C 1
ATOM 1097 O O . VAL A 1 138 ? 7.303 -0.019 8.970 1.00 86.25 138 VAL A O 1
ATOM 1100 N N . CYS A 1 139 ? 8.303 1.426 7.561 1.00 91.50 139 CYS A N 1
ATOM 1101 C CA . CYS A 1 139 ? 7.089 1.765 6.811 1.00 91.50 139 CYS A CA 1
ATOM 1102 C C . CYS A 1 139 ? 6.353 0.497 6.323 1.00 91.50 139 CYS A C 1
ATOM 1104 O O . CYS A 1 139 ? 6.862 -0.254 5.481 1.00 91.50 139 CYS A O 1
ATOM 1106 N N . SER A 1 140 ? 5.150 0.270 6.855 1.00 93.88 140 SER A N 1
ATOM 1107 C CA . SER A 1 140 ? 4.276 -0.847 6.496 1.00 93.88 140 SER A CA 1
ATOM 1108 C C . SER A 1 140 ? 3.455 -0.531 5.237 1.00 93.88 140 SER A C 1
ATOM 1110 O O . SER A 1 140 ? 3.305 0.644 4.881 1.00 93.88 140 SER A O 1
ATOM 1112 N N . PRO A 1 141 ? 2.894 -1.545 4.551 1.00 95.38 141 PRO A N 1
ATOM 1113 C CA . PRO A 1 141 ? 1.960 -1.349 3.441 1.00 95.38 141 PRO A CA 1
ATOM 1114 C C . PRO A 1 141 ? 0.820 -0.375 3.752 1.00 95.38 141 PRO A C 1
ATOM 1116 O O . PRO A 1 141 ? 0.577 0.543 2.971 1.00 95.38 141 PRO A O 1
ATOM 1119 N N . ALA A 1 142 ? 0.183 -0.516 4.920 1.00 95.56 142 ALA A N 1
ATOM 1120 C CA . ALA A 1 142 ? -0.898 0.370 5.343 1.00 95.56 142 ALA A CA 1
ATOM 1121 C C . ALA A 1 142 ? -0.424 1.830 5.452 1.00 95.56 142 ALA A C 1
ATOM 1123 O O . ALA A 1 142 ? -1.079 2.735 4.939 1.00 95.56 142 ALA A O 1
ATOM 1124 N N . MET A 1 143 ? 0.757 2.067 6.038 1.00 95.31 143 MET A N 1
ATOM 1125 C CA . MET A 1 143 ? 1.355 3.407 6.105 1.00 95.31 143 MET A CA 1
ATOM 1126 C C . MET A 1 143 ? 1.673 3.960 4.715 1.00 95.31 143 MET A C 1
ATOM 1128 O O . MET A 1 143 ? 1.404 5.128 4.451 1.00 95.31 143 MET A O 1
ATOM 1132 N N . GLY A 1 144 ? 2.239 3.134 3.829 1.00 94.25 144 GLY A N 1
ATOM 1133 C CA . GLY A 1 144 ? 2.602 3.533 2.471 1.00 94.25 144 GLY A CA 1
ATOM 1134 C C . GLY A 1 144 ? 1.397 4.010 1.660 1.00 94.25 144 GLY A C 1
ATOM 1135 O O . GLY A 1 144 ? 1.462 5.072 1.047 1.00 94.25 144 GLY A O 1
ATOM 1136 N N . LEU A 1 145 ? 0.281 3.279 1.731 1.00 95.12 145 LEU A N 1
ATOM 1137 C CA . LEU A 1 145 ? -0.977 3.640 1.066 1.00 95.12 145 LEU A CA 1
ATOM 1138 C C . LEU A 1 145 ? -1.550 4.969 1.592 1.00 95.12 145 LEU A C 1
ATOM 1140 O O . LEU A 1 145 ? -2.021 5.790 0.808 1.00 95.12 145 LEU A O 1
ATOM 1144 N N . CYS A 1 146 ? -1.436 5.229 2.900 1.00 94.38 146 CYS A N 1
ATOM 1145 C CA . CYS A 1 146 ? -1.939 6.456 3.534 1.00 94.38 146 CYS A CA 1
ATOM 1146 C C . CYS A 1 146 ? -1.147 7.728 3.178 1.00 94.38 146 CYS A C 1
ATOM 1148 O O . CYS A 1 146 ? -1.618 8.839 3.434 1.00 94.38 146 CYS A O 1
ATOM 1150 N N . LYS A 1 147 ? 0.062 7.603 2.615 1.00 91.19 147 LYS A N 1
ATOM 1151 C CA . LYS A 1 147 ? 0.875 8.761 2.194 1.00 91.19 147 LYS A CA 1
ATOM 1152 C C . LYS A 1 147 ? 0.379 9.403 0.898 1.00 91.19 147 LYS A C 1
ATOM 1154 O O . LYS A 1 147 ? 0.704 10.559 0.644 1.00 91.19 147 LYS A O 1
ATOM 1159 N N . GLU A 1 148 ? -0.397 8.676 0.099 1.00 86.31 148 GLU A N 1
ATOM 1160 C CA . GLU A 1 148 ? -0.937 9.146 -1.180 1.00 86.31 148 GLU A CA 1
ATOM 1161 C C . GLU A 1 148 ? -2.426 8.767 -1.279 1.00 86.31 148 GLU A C 1
ATOM 1163 O O . GLU A 1 148 ? -2.759 7.729 -1.854 1.00 86.31 148 GLU A O 1
ATOM 1168 N N . PRO A 1 149 ? -3.341 9.561 -0.691 1.00 87.12 149 PRO A N 1
ATOM 1169 C CA . PRO A 1 149 ? -4.766 9.251 -0.699 1.00 87.12 149 PRO A CA 1
ATOM 1170 C C . PRO A 1 149 ? -5.331 9.142 -2.117 1.00 87.12 149 PRO A C 1
ATOM 1172 O O . PRO A 1 149 ? -5.157 10.036 -2.945 1.00 87.12 149 PRO A O 1
ATOM 1175 N N . SER A 1 150 ? -6.017 8.037 -2.395 1.00 89.81 150 SER A N 1
ATOM 1176 C CA . SER A 1 150 ? -6.756 7.806 -3.635 1.00 89.81 150 SER A CA 1
ATOM 1177 C C . SER A 1 150 ? -7.798 6.712 -3.431 1.00 89.81 150 SER A C 1
ATOM 1179 O O . SER A 1 150 ? -7.641 5.855 -2.559 1.00 89.81 150 SER A O 1
ATOM 1181 N N . SER A 1 151 ? -8.837 6.703 -4.262 1.00 91.00 151 SER A N 1
ATOM 1182 C CA . SER A 1 151 ? -9.871 5.664 -4.228 1.00 91.00 151 SER A CA 1
ATOM 1183 C C . SER A 1 151 ? -9.286 4.250 -4.352 1.00 91.00 151 SER A C 1
ATOM 1185 O O . SER A 1 151 ? -9.652 3.360 -3.589 1.00 91.00 151 SER A O 1
ATOM 1187 N N . GLU A 1 152 ? -8.289 4.077 -5.227 1.00 91.75 152 GLU A N 1
ATOM 1188 C CA . GLU A 1 152 ? -7.565 2.813 -5.398 1.00 91.75 152 GLU A CA 1
ATOM 1189 C C . GLU A 1 152 ? -6.844 2.390 -4.108 1.00 91.75 152 GLU A C 1
ATOM 1191 O O . GLU A 1 152 ? -6.968 1.254 -3.655 1.00 91.75 152 GLU A O 1
ATOM 1196 N N . HIS A 1 153 ? -6.099 3.303 -3.483 1.00 94.25 153 HIS A N 1
ATOM 1197 C CA . HIS A 1 153 ? -5.409 2.994 -2.233 1.00 94.25 153 HIS A CA 1
ATOM 1198 C C . HIS A 1 153 ? -6.391 2.719 -1.086 1.00 94.25 153 HIS A C 1
ATOM 1200 O O . HIS A 1 153 ? -6.072 1.933 -0.197 1.00 94.25 153 HIS A O 1
ATOM 1206 N N . ALA A 1 154 ? -7.582 3.325 -1.096 1.00 95.12 154 ALA A N 1
ATOM 1207 C CA . ALA A 1 154 ? -8.622 3.024 -0.119 1.00 95.12 154 ALA A CA 1
ATOM 1208 C C . ALA A 1 154 ? -9.167 1.598 -0.306 1.00 95.12 154 ALA A C 1
ATOM 1210 O O . ALA A 1 154 ? -9.343 0.890 0.682 1.00 95.12 154 ALA A O 1
ATOM 1211 N N . ASP A 1 155 ? -9.357 1.137 -1.546 1.00 95.31 155 ASP A N 1
ATOM 1212 C CA . ASP A 1 155 ? -9.731 -0.259 -1.831 1.00 95.31 155 ASP A CA 1
ATOM 1213 C C . ASP A 1 155 ? -8.643 -1.243 -1.370 1.00 95.31 155 ASP A C 1
ATOM 1215 O O . ASP A 1 155 ? -8.933 -2.281 -0.776 1.00 95.31 155 ASP A O 1
ATOM 1219 N N . TYR A 1 156 ? -7.373 -0.892 -1.574 1.00 96.69 156 TYR A N 1
ATOM 1220 C CA . TYR A 1 156 ? -6.240 -1.675 -1.080 1.00 96.69 156 TYR A CA 1
ATOM 1221 C C . TYR A 1 156 ? -6.151 -1.702 0.450 1.00 96.69 156 TYR A C 1
ATOM 1223 O O . TYR A 1 156 ? -5.832 -2.743 1.023 1.00 96.69 156 TYR A O 1
ATOM 1231 N N . LEU A 1 157 ? -6.461 -0.597 1.131 1.00 97.00 157 LEU A N 1
ATOM 1232 C CA . LEU A 1 157 ? -6.540 -0.566 2.593 1.00 97.00 157 LEU A CA 1
ATOM 1233 C C . LEU A 1 157 ? -7.707 -1.406 3.120 1.00 97.00 157 LEU A C 1
ATOM 1235 O O . LEU A 1 157 ? -7.541 -2.065 4.144 1.00 97.00 157 LEU A O 1
ATOM 1239 N N . GLU A 1 158 ? -8.852 -1.423 2.430 1.00 97.19 158 GLU A N 1
ATOM 1240 C CA . GLU A 1 158 ? -9.981 -2.297 2.779 1.00 97.19 158 GLU A CA 1
ATOM 1241 C C . GLU A 1 158 ? -9.560 -3.770 2.722 1.00 97.19 158 GLU A C 1
ATOM 1243 O O . GLU A 1 158 ? -9.799 -4.508 3.673 1.00 97.19 158 GLU A O 1
ATOM 1248 N N . LEU A 1 159 ? -8.833 -4.175 1.672 1.00 96.62 159 LEU A N 1
ATOM 1249 C CA . LEU A 1 159 ? -8.285 -5.531 1.566 1.00 96.62 159 LEU A CA 1
ATOM 1250 C C . LEU A 1 159 ? -7.395 -5.887 2.768 1.00 96.62 159 LEU A C 1
ATOM 1252 O O . LEU A 1 159 ? -7.526 -6.972 3.331 1.00 96.62 159 LEU A O 1
ATOM 1256 N N . LEU A 1 160 ? -6.501 -4.981 3.180 1.00 97.00 160 LEU A N 1
ATOM 1257 C CA . LEU A 1 160 ? -5.643 -5.203 4.350 1.00 97.00 160 LEU A CA 1
ATOM 1258 C C . LEU A 1 160 ? -6.456 -5.286 5.653 1.00 97.00 160 LEU A C 1
ATOM 1260 O O . LEU A 1 160 ? -6.158 -6.114 6.514 1.00 97.00 160 LEU A O 1
ATOM 1264 N N . ALA A 1 161 ? -7.483 -4.448 5.799 1.00 96.19 161 ALA A N 1
ATOM 1265 C CA . ALA A 1 161 ? -8.377 -4.447 6.954 1.00 96.19 161 ALA A CA 1
ATOM 1266 C C . ALA A 1 161 ? -9.193 -5.745 7.060 1.00 96.19 161 ALA A C 1
ATOM 1268 O O . ALA A 1 161 ? -9.360 -6.292 8.155 1.00 96.19 161 ALA A O 1
ATOM 1269 N N . ASP A 1 162 ? -9.679 -6.256 5.930 1.00 94.31 162 ASP A N 1
ATOM 1270 C CA . ASP A 1 162 ? -10.415 -7.518 5.846 1.00 94.31 162 ASP A CA 1
ATOM 1271 C C . ASP A 1 162 ? -9.512 -8.727 6.103 1.00 94.31 162 ASP A C 1
ATOM 1273 O O . ASP A 1 162 ? -9.937 -9.684 6.752 1.00 94.31 162 ASP A O 1
ATOM 1277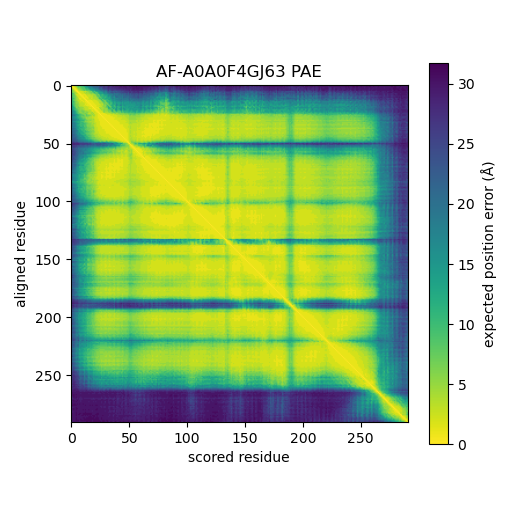 N N . ALA A 1 163 ? -8.246 -8.652 5.685 1.00 93.56 163 ALA A N 1
ATOM 1278 C CA . ALA A 1 163 ? -7.214 -9.633 6.015 1.00 93.56 163 ALA A CA 1
ATOM 1279 C C . ALA A 1 163 ? -6.734 -9.557 7.481 1.00 93.56 163 ALA A C 1
ATOM 1281 O O . ALA A 1 163 ? -5.907 -10.363 7.897 1.00 93.56 163 ALA A O 1
ATOM 1282 N N . GLY A 1 164 ? -7.233 -8.607 8.282 1.00 92.25 164 GLY A N 1
ATOM 1283 C CA . GLY A 1 164 ? -6.886 -8.486 9.701 1.00 92.25 164 GLY A CA 1
ATOM 1284 C C . GLY A 1 164 ? -5.455 -8.005 9.959 1.00 92.25 164 GLY A C 1
ATOM 1285 O O . GLY A 1 164 ? -4.884 -8.320 11.002 1.00 92.25 164 GLY A O 1
ATOM 1286 N N . ILE A 1 165 ? -4.870 -7.262 9.017 1.00 93.12 165 ILE A N 1
ATOM 1287 C CA . ILE A 1 165 ? -3.530 -6.678 9.158 1.00 93.12 165 ILE A CA 1
ATOM 1288 C C . ILE A 1 165 ? -3.504 -5.640 10.278 1.00 93.12 165 ILE A C 1
ATOM 1290 O O . ILE A 1 165 ? -4.508 -4.988 10.557 1.00 93.12 165 ILE A O 1
ATOM 1294 N N . ASP A 1 166 ? -2.352 -5.496 10.936 1.00 88.62 166 ASP A N 1
ATOM 1295 C CA . ASP A 1 166 ? -2.182 -4.548 12.034 1.00 88.62 166 ASP A CA 1
ATOM 1296 C C . ASP A 1 166 ? -1.902 -3.120 11.533 1.00 88.62 166 ASP A C 1
ATOM 1298 O O . ASP A 1 166 ? -0.869 -2.824 10.923 1.00 88.62 166 ASP A O 1
ATOM 1302 N N . PHE A 1 167 ? -2.827 -2.213 11.841 1.00 92.88 167 PHE A N 1
ATOM 1303 C CA . PHE A 1 167 ? -2.744 -0.788 11.513 1.00 92.88 167 PHE A CA 1
ATOM 1304 C C . PHE A 1 167 ? -2.115 0.054 12.633 1.00 92.88 167 PHE A C 1
ATOM 1306 O O . PHE A 1 167 ? -1.862 1.242 12.420 1.00 92.88 167 PHE A O 1
ATOM 1313 N N . ASP A 1 168 ? -1.856 -0.542 13.801 1.00 90.75 168 ASP A N 1
ATOM 1314 C CA . ASP A 1 168 ? -1.333 0.131 14.998 1.00 90.75 168 ASP A CA 1
ATOM 1315 C C . ASP A 1 168 ? 0.192 -0.000 15.150 1.00 90.75 168 ASP A C 1
ATOM 1317 O O . ASP A 1 168 ? 0.777 0.343 16.177 1.00 90.75 168 ASP A O 1
ATOM 1321 N N . SER A 1 169 ? 0.861 -0.492 14.108 1.00 90.31 169 SER A N 1
ATOM 1322 C CA . SER A 1 169 ? 2.316 -0.474 14.021 1.00 90.31 169 SER A CA 1
ATOM 1323 C C . SER A 1 169 ? 2.841 0.946 13.780 1.00 90.31 169 SER A C 1
ATOM 1325 O O . SER A 1 169 ? 2.142 1.814 13.252 1.00 90.31 169 SER A O 1
ATOM 1327 N N . TYR A 1 170 ? 4.104 1.173 14.146 1.00 91.19 170 TYR A N 1
ATOM 1328 C CA . TYR A 1 170 ? 4.813 2.436 13.937 1.00 91.19 170 TYR A CA 1
ATOM 1329 C C . TYR A 1 170 ? 6.074 2.206 13.102 1.00 91.19 170 TYR A C 1
ATOM 1331 O O . TYR A 1 170 ? 6.762 1.189 13.260 1.00 91.19 170 TYR A O 1
ATOM 1339 N N . ASP A 1 171 ? 6.369 3.153 12.216 1.00 90.44 171 ASP A N 1
ATOM 1340 C CA . ASP A 1 171 ? 7.587 3.159 11.411 1.00 90.44 171 ASP A CA 1
ATOM 1341 C C . ASP A 1 171 ? 8.806 3.703 12.180 1.00 90.44 171 ASP A C 1
ATOM 1343 O O . ASP A 1 171 ? 8.742 4.029 13.369 1.00 90.44 171 ASP A O 1
ATOM 1347 N N . GLU A 1 172 ? 9.943 3.820 11.492 1.00 86.31 172 GLU A N 1
ATOM 1348 C CA . GLU A 1 172 ? 11.188 4.357 12.047 1.00 86.31 172 GLU A CA 1
ATOM 1349 C C . GLU A 1 172 ? 11.098 5.825 12.502 1.00 86.31 172 GLU A C 1
ATOM 1351 O O . GLU A 1 172 ? 11.947 6.299 13.258 1.00 86.31 172 GLU A O 1
ATOM 1356 N N . GLN A 1 173 ? 10.079 6.554 12.046 1.00 85.75 173 GLN A N 1
ATOM 1357 C CA . GLN A 1 173 ? 9.812 7.948 12.401 1.00 85.75 173 GLN A CA 1
ATOM 1358 C C . GLN A 1 173 ? 8.786 8.050 13.541 1.00 85.75 173 GLN A C 1
ATOM 1360 O O . GLN A 1 173 ? 8.466 9.152 14.000 1.00 85.75 173 GLN A O 1
ATOM 1365 N N . GLY A 1 174 ? 8.285 6.909 14.021 1.00 88.94 174 GLY A N 1
ATOM 1366 C CA . GLY A 1 174 ? 7.254 6.828 15.043 1.00 88.94 174 GLY A CA 1
ATOM 1367 C C . GLY A 1 174 ? 5.889 7.281 14.534 1.00 88.94 174 GLY A C 1
ATOM 1368 O O . GLY A 1 174 ? 5.140 7.853 15.328 1.00 88.94 174 GLY A O 1
ATOM 1369 N N . PHE A 1 175 ? 5.604 7.080 13.242 1.00 91.25 175 PHE A N 1
ATOM 1370 C CA . PHE A 1 175 ? 4.308 7.329 12.616 1.00 91.25 175 PHE A CA 1
ATOM 1371 C C . PHE A 1 175 ? 3.591 6.016 12.279 1.00 91.25 175 PHE A C 1
ATOM 1373 O O . PHE A 1 175 ? 4.178 5.077 11.743 1.00 91.25 175 PHE A O 1
ATOM 1380 N N . SER A 1 176 ? 2.302 5.980 12.585 1.00 93.75 176 SER A N 1
ATOM 1381 C CA . SER A 1 176 ? 1.340 4.928 12.256 1.00 93.75 176 SER A CA 1
ATOM 1382 C C . SER A 1 176 ? 0.584 5.235 10.961 1.00 93.75 176 SER A C 1
ATOM 1384 O O . SER A 1 176 ? 0.651 6.346 10.422 1.00 93.75 176 SER A O 1
ATOM 1386 N N . ALA A 1 177 ? -0.190 4.262 10.467 1.00 95.38 177 ALA A N 1
ATOM 1387 C CA . ALA A 1 177 ? -1.056 4.459 9.303 1.00 95.38 177 ALA A CA 1
ATOM 1388 C C . ALA A 1 177 ? -2.075 5.593 9.529 1.00 95.38 177 ALA A C 1
ATOM 1390 O O . ALA A 1 177 ? -2.244 6.443 8.656 1.00 95.38 177 ALA A O 1
ATOM 1391 N N . LEU A 1 178 ? -2.681 5.666 10.724 1.00 96.62 178 LEU A N 1
ATOM 1392 C CA . LEU A 1 178 ? -3.616 6.739 11.080 1.00 96.62 178 LEU A CA 1
ATOM 1393 C C . LEU A 1 178 ? -2.952 8.115 11.008 1.00 96.62 178 LEU A C 1
ATOM 1395 O O . LEU A 1 178 ? -3.533 9.064 10.483 1.00 96.62 178 LEU A O 1
ATOM 1399 N N . GLU A 1 179 ? -1.732 8.238 11.529 1.00 94.81 179 GLU A N 1
ATOM 1400 C CA . GLU A 1 179 ? -1.030 9.519 11.529 1.00 94.81 179 GLU A CA 1
ATOM 1401 C C . GLU A 1 179 ? -0.696 9.965 10.105 1.00 94.81 179 GLU A C 1
ATOM 1403 O O . GLU A 1 179 ? -0.896 11.136 9.786 1.00 94.81 179 GLU A O 1
ATOM 1408 N N . TYR A 1 180 ? -0.283 9.049 9.223 1.00 93.88 180 TYR A N 1
ATOM 1409 C CA . TYR A 1 180 ? -0.110 9.367 7.805 1.00 93.88 180 TYR A CA 1
ATOM 1410 C C . TYR A 1 180 ? -1.426 9.742 7.117 1.00 93.88 180 TYR A C 1
ATOM 1412 O O . TYR A 1 180 ? -1.446 10.733 6.394 1.00 93.88 180 TYR A O 1
ATOM 1420 N N . ALA A 1 181 ? -2.531 9.041 7.378 1.00 94.44 181 ALA A N 1
ATOM 1421 C CA . ALA A 1 181 ? -3.827 9.378 6.785 1.00 94.44 181 ALA A CA 1
ATOM 1422 C C . ALA A 1 181 ? -4.303 10.779 7.209 1.00 94.44 181 ALA A C 1
ATOM 1424 O O . ALA A 1 181 ? -4.700 11.594 6.377 1.00 94.44 181 ALA A O 1
ATOM 1425 N N . VAL A 1 182 ? -4.173 11.112 8.497 1.00 92.62 182 VAL A N 1
ATOM 1426 C CA . VAL A 1 182 ? -4.502 12.445 9.027 1.00 92.62 182 VAL A CA 1
ATOM 1427 C C . VAL A 1 182 ? -3.574 13.524 8.460 1.00 92.62 182 VAL A C 1
ATOM 1429 O O . VAL A 1 182 ? -4.028 14.635 8.183 1.00 92.62 182 VAL A O 1
ATOM 1432 N N . LEU A 1 183 ? -2.286 13.221 8.277 1.00 88.69 183 LEU A N 1
ATOM 1433 C CA . LEU A 1 183 ? -1.311 14.133 7.673 1.00 88.69 183 LEU A CA 1
ATOM 1434 C C . LEU A 1 183 ? -1.604 14.428 6.201 1.00 88.69 183 LEU A C 1
ATOM 1436 O O . LEU A 1 183 ? -1.414 15.568 5.778 1.00 88.69 183 LEU A O 1
ATOM 1440 N N . SER A 1 184 ? -2.025 13.417 5.446 1.00 85.31 184 SER A N 1
ATOM 1441 C CA . SER A 1 184 ? -2.314 13.514 4.013 1.00 85.31 184 SER A CA 1
ATOM 1442 C C . SER A 1 184 ? -3.693 14.104 3.710 1.00 85.31 184 SER A C 1
ATOM 1444 O O . SER A 1 184 ? -3.971 14.420 2.557 1.00 85.31 184 SER A O 1
ATOM 1446 N N . ARG A 1 185 ? -4.545 14.268 4.729 1.00 83.56 185 ARG A N 1
ATOM 1447 C CA . ARG A 1 185 ? -5.883 14.859 4.613 1.00 83.56 185 ARG A CA 1
ATOM 1448 C C . ARG A 1 185 ? -5.810 16.275 4.042 1.00 83.56 185 ARG A C 1
ATOM 1450 O O . ARG A 1 185 ? -5.148 17.145 4.628 1.00 83.56 185 ARG A O 1
ATOM 1457 N N . ASP A 1 186 ? -6.541 16.534 2.963 1.00 70.94 186 ASP A N 1
ATOM 1458 C CA . ASP A 1 186 ? -6.639 17.875 2.381 1.00 70.94 186 ASP A CA 1
ATOM 1459 C C . ASP A 1 186 ? -7.609 18.728 3.224 1.00 70.94 186 ASP A C 1
ATOM 1461 O O . ASP A 1 186 ? -8.678 18.280 3.641 1.00 70.94 186 ASP A O 1
ATOM 1465 N N . GLN A 1 187 ? -7.219 19.963 3.552 1.00 63.91 187 GLN A N 1
ATOM 1466 C CA . GLN A 1 187 ? -8.067 20.898 4.311 1.00 63.91 187 GLN A CA 1
ATOM 1467 C C . GLN A 1 187 ? -8.987 21.720 3.412 1.00 63.91 187 GLN A C 1
ATOM 1469 O O . GLN A 1 187 ? -9.925 22.352 3.906 1.00 63.91 187 GLN A O 1
ATOM 1474 N N . THR A 1 188 ? -8.738 21.736 2.104 1.00 57.81 188 THR A N 1
ATOM 1475 C CA . THR A 1 188 ? -9.620 22.399 1.153 1.00 57.81 188 THR A CA 1
ATOM 1476 C C . THR A 1 188 ? -10.851 21.524 0.972 1.00 57.81 188 THR A C 1
ATOM 1478 O O . THR A 1 188 ? -10.849 20.571 0.206 1.00 57.81 188 THR A O 1
ATOM 1481 N N . ALA A 1 189 ? -11.896 21.801 1.757 1.00 48.00 189 ALA A N 1
ATOM 1482 C CA . ALA A 1 189 ? -13.162 21.075 1.742 1.00 48.00 189 ALA A CA 1
ATOM 1483 C C . ALA A 1 189 ? -13.876 21.249 0.391 1.00 48.00 189 ALA A C 1
ATOM 1485 O O . ALA A 1 189 ? -14.811 22.035 0.239 1.00 48.00 189 ALA A O 1
ATOM 1486 N N . THR A 1 190 ? -13.409 20.526 -0.617 1.00 53.41 190 THR A N 1
ATOM 1487 C CA . THR A 1 190 ? -14.120 20.293 -1.865 1.00 53.41 190 THR A CA 1
ATOM 1488 C C . THR A 1 190 ? -14.686 18.879 -1.818 1.00 53.41 190 THR A C 1
ATOM 1490 O O . THR A 1 190 ? -14.250 18.038 -1.034 1.00 53.41 190 THR A O 1
ATOM 1493 N N . ALA A 1 191 ? -15.668 18.577 -2.668 1.00 50.53 191 ALA A N 1
ATOM 1494 C CA . ALA A 1 191 ? -16.246 17.235 -2.777 1.00 50.53 191 ALA A CA 1
ATOM 1495 C C . ALA A 1 191 ? -15.222 16.124 -3.141 1.00 50.53 191 ALA A C 1
ATOM 1497 O O . ALA A 1 191 ? -15.619 14.961 -3.230 1.00 50.53 191 ALA A O 1
ATOM 1498 N N . ALA A 1 192 ? -13.945 16.482 -3.351 1.00 52.94 192 ALA A N 1
ATOM 1499 C CA . ALA A 1 192 ? -12.811 15.608 -3.626 1.00 52.94 192 ALA A CA 1
ATOM 1500 C C . ALA A 1 192 ? -12.177 14.958 -2.372 1.00 52.94 192 ALA A C 1
ATOM 1502 O O . ALA A 1 192 ? -11.455 13.979 -2.526 1.00 52.94 192 ALA A O 1
ATOM 1503 N N . ASN A 1 193 ? -12.492 15.402 -1.147 1.00 63.22 193 ASN A N 1
ATOM 1504 C CA . ASN A 1 193 ? -11.916 14.852 0.101 1.00 63.22 193 ASN A CA 1
ATOM 1505 C C . ASN A 1 193 ? -12.724 13.655 0.631 1.00 63.22 193 ASN A C 1
ATOM 1507 O O . ASN A 1 193 ? -13.139 13.618 1.787 1.00 63.22 193 ASN A O 1
ATOM 1511 N N . LYS A 1 194 ?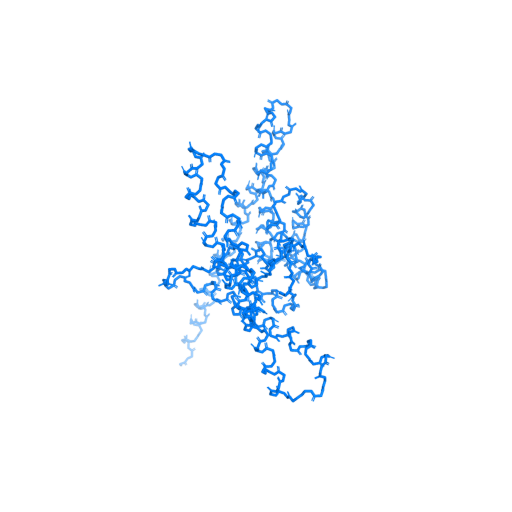 -13.094 12.722 -0.251 1.00 78.94 194 LYS A N 1
ATOM 1512 C CA . LYS A 1 194 ? -13.820 11.506 0.156 1.00 78.94 194 LYS A CA 1
ATOM 1513 C C . LYS A 1 194 ? -12.881 10.343 0.419 1.00 78.94 194 LYS A C 1
ATOM 1515 O O . LYS A 1 194 ? -13.196 9.495 1.247 1.00 78.94 194 LYS A O 1
ATOM 1520 N N . ASP A 1 195 ? -11.760 10.292 -0.293 1.00 85.19 195 ASP A N 1
ATOM 1521 C CA . ASP A 1 195 ? -10.849 9.157 -0.220 1.00 85.19 195 ASP A CA 1
ATOM 1522 C C . ASP A 1 195 ? -10.011 9.192 1.063 1.00 85.19 195 ASP A C 1
ATOM 1524 O O . ASP A 1 195 ? -9.841 8.158 1.696 1.00 85.19 195 ASP A O 1
ATOM 1528 N N . ASP A 1 196 ? -9.556 10.365 1.506 1.00 86.25 196 ASP A N 1
ATOM 1529 C CA . ASP A 1 196 ? -8.846 10.544 2.778 1.00 86.25 196 ASP A CA 1
ATOM 1530 C C . ASP A 1 196 ? -9.733 10.224 3.991 1.00 86.25 196 ASP A C 1
ATOM 1532 O O . ASP A 1 196 ? -9.311 9.474 4.872 1.00 86.25 196 ASP A O 1
ATOM 1536 N N . GLU A 1 197 ? -10.979 10.706 4.018 1.00 89.44 197 GLU A N 1
ATOM 1537 C CA . GLU A 1 197 ? -11.950 10.332 5.063 1.00 89.44 197 GLU A CA 1
ATOM 1538 C C . GLU A 1 197 ? -12.258 8.832 5.035 1.00 89.44 197 GLU A C 1
ATOM 1540 O O . GLU A 1 197 ? -12.240 8.174 6.075 1.00 89.44 197 GLU A O 1
ATOM 1545 N N . ARG A 1 198 ? -12.463 8.256 3.842 1.00 92.81 198 ARG A N 1
ATOM 1546 C CA . ARG A 1 198 ? -12.691 6.814 3.690 1.00 92.81 198 ARG A CA 1
ATOM 1547 C C . ARG A 1 198 ? -11.514 6.010 4.236 1.00 92.81 198 ARG A C 1
ATOM 1549 O O . ARG A 1 198 ? -11.728 5.020 4.928 1.00 92.81 198 ARG A O 1
ATOM 1556 N N . MET A 1 199 ? -10.279 6.416 3.949 1.00 94.31 199 MET A N 1
ATOM 1557 C CA . MET A 1 199 ? -9.096 5.756 4.503 1.00 94.31 199 MET A CA 1
ATOM 1558 C C . MET A 1 199 ? -9.073 5.827 6.028 1.00 94.31 199 MET A C 1
ATOM 1560 O O . MET A 1 199 ? -8.839 4.807 6.673 1.00 94.31 199 MET A O 1
ATOM 1564 N N . ILE A 1 200 ? -9.354 6.995 6.608 1.00 95.38 200 ILE A N 1
ATOM 1565 C CA . ILE A 1 200 ? -9.440 7.162 8.064 1.00 95.38 200 ILE A CA 1
ATOM 1566 C C . ILE A 1 200 ? -10.507 6.226 8.651 1.00 95.38 200 ILE A C 1
ATOM 1568 O O . ILE A 1 200 ? -10.222 5.527 9.622 1.00 95.38 200 ILE A O 1
ATOM 1572 N N . ASP A 1 201 ? -11.682 6.124 8.030 1.00 95.75 201 ASP A N 1
ATOM 1573 C CA . ASP A 1 201 ? -12.756 5.224 8.470 1.00 95.75 201 ASP A CA 1
ATOM 1574 C C . ASP A 1 201 ? -12.345 3.740 8.428 1.00 95.75 201 ASP A C 1
ATOM 1576 O O . ASP A 1 201 ? -12.696 2.957 9.320 1.00 95.75 201 ASP A O 1
ATOM 1580 N N . ILE A 1 202 ? -11.589 3.325 7.405 1.00 97.50 202 ILE A N 1
ATOM 1581 C CA . ILE A 1 202 ? -11.040 1.962 7.288 1.00 97.50 202 ILE A CA 1
ATOM 1582 C C . ILE A 1 202 ? -10.058 1.675 8.425 1.00 97.50 202 ILE A C 1
ATOM 1584 O O . ILE A 1 202 ? -10.152 0.635 9.091 1.00 97.50 202 ILE A O 1
ATOM 1588 N N . ILE A 1 203 ? -9.140 2.608 8.671 1.00 97.00 203 ILE A N 1
ATOM 1589 C CA . ILE A 1 203 ? -8.133 2.501 9.730 1.00 97.00 203 ILE A CA 1
ATOM 1590 C C . ILE A 1 203 ? -8.823 2.436 11.091 1.00 97.00 203 ILE A C 1
ATOM 1592 O O . ILE A 1 203 ? -8.532 1.549 11.888 1.00 97.00 203 ILE A O 1
ATOM 1596 N N . ASP A 1 204 ? -9.797 3.307 11.336 1.00 97.19 204 ASP A N 1
ATOM 1597 C CA . ASP A 1 204 ? -10.552 3.360 12.581 1.00 97.19 204 ASP A CA 1
ATOM 1598 C C . ASP A 1 204 ? -11.317 2.062 12.856 1.00 97.19 204 ASP A C 1
ATOM 1600 O O . ASP A 1 204 ? -11.323 1.570 13.987 1.00 97.19 204 ASP A O 1
ATOM 1604 N N . ARG A 1 205 ? -11.963 1.465 11.845 1.00 96.81 205 ARG A N 1
ATOM 1605 C CA . ARG A 1 205 ? -12.607 0.148 12.004 1.00 96.81 205 ARG A CA 1
ATOM 1606 C C . ARG A 1 205 ? -11.594 -0.929 12.382 1.00 96.81 205 ARG A C 1
ATOM 1608 O O . ARG A 1 205 ? -11.883 -1.735 13.266 1.00 96.81 205 ARG A O 1
ATOM 1615 N N . SER A 1 206 ? -10.428 -0.932 11.744 1.00 95.62 206 SER A N 1
ATOM 1616 C CA . SER A 1 206 ? -9.366 -1.909 12.013 1.00 95.62 206 SER A CA 1
ATOM 1617 C C . SER A 1 206 ? -8.784 -1.730 13.417 1.00 95.62 206 SER A C 1
ATOM 1619 O O . SER A 1 206 ? -8.736 -2.685 14.189 1.00 95.62 206 SER A O 1
ATOM 1621 N N . LEU A 1 207 ? -8.473 -0.491 13.811 1.00 95.56 207 LEU A N 1
ATOM 1622 C CA . LEU A 1 207 ? -8.010 -0.147 15.157 1.00 95.56 207 LEU A CA 1
ATOM 1623 C C . LEU A 1 207 ? -9.025 -0.546 16.227 1.00 95.56 207 LEU A C 1
ATOM 1625 O O . LEU A 1 207 ? -8.645 -1.141 17.232 1.00 95.56 207 LEU A O 1
ATOM 1629 N N . ARG A 1 208 ? -10.322 -0.276 16.020 1.00 96.38 208 ARG A N 1
ATOM 1630 C CA . ARG A 1 208 ? -11.374 -0.697 16.961 1.00 96.38 208 ARG A CA 1
ATOM 1631 C C . ARG A 1 208 ? -11.390 -2.209 17.160 1.00 96.38 208 ARG A C 1
ATOM 1633 O O . ARG A 1 208 ? -11.511 -2.647 18.301 1.00 96.38 208 ARG A O 1
ATOM 1640 N N . LYS A 1 209 ? -11.256 -3.000 16.087 1.00 94.50 209 LYS A N 1
ATOM 1641 C CA . LYS A 1 209 ? -11.190 -4.470 16.178 1.00 94.50 209 LYS A CA 1
ATOM 1642 C C . LYS A 1 209 ? -9.985 -4.911 17.014 1.00 94.50 209 LYS A C 1
ATOM 1644 O O . LYS A 1 209 ? -10.162 -5.673 17.964 1.00 94.50 209 LYS A O 1
ATOM 1649 N N . THR A 1 210 ? -8.794 -4.391 16.713 1.00 92.31 210 THR A N 1
ATOM 1650 C CA . THR A 1 210 ? -7.558 -4.730 17.437 1.00 92.31 210 THR A CA 1
ATOM 1651 C C . THR A 1 210 ? -7.644 -4.336 18.909 1.00 92.31 210 THR A C 1
ATOM 1653 O O . THR A 1 210 ? -7.412 -5.163 19.786 1.00 92.31 210 THR A O 1
ATOM 1656 N N . LEU A 1 211 ? -8.059 -3.101 19.200 1.00 94.44 211 LEU A N 1
ATOM 1657 C CA . LEU A 1 211 ? -8.192 -2.589 20.565 1.00 94.44 211 LEU A CA 1
ATOM 1658 C C . LEU A 1 211 ? -9.255 -3.330 21.376 1.00 94.44 211 LEU A C 1
ATOM 1660 O O . LEU A 1 211 ? -9.065 -3.536 22.573 1.00 94.44 211 LEU A O 1
ATOM 1664 N N . ALA A 1 212 ? -10.360 -3.744 20.751 1.00 94.00 212 ALA A N 1
ATOM 1665 C CA . ALA A 1 212 ? -11.381 -4.548 21.413 1.00 94.00 212 ALA A CA 1
ATOM 1666 C C . ALA A 1 212 ? -10.836 -5.925 21.817 1.00 94.00 212 ALA A C 1
ATOM 1668 O O . ALA A 1 212 ? -10.999 -6.318 22.973 1.00 94.00 212 ALA A O 1
ATOM 1669 N N . ALA A 1 213 ? -10.131 -6.611 20.912 1.00 92.31 213 ALA A N 1
ATOM 1670 C CA . ALA A 1 213 ? -9.497 -7.898 21.204 1.00 92.31 213 ALA A CA 1
ATOM 1671 C C . ALA A 1 213 ? -8.435 -7.776 22.314 1.00 92.31 213 ALA A C 1
ATOM 1673 O O . ALA A 1 213 ? -8.345 -8.613 23.216 1.00 92.31 213 ALA A O 1
ATOM 1674 N N . ASP A 1 214 ? -7.656 -6.696 22.286 1.00 91.88 214 ASP A N 1
ATOM 1675 C CA . ASP A 1 214 ? -6.669 -6.379 23.314 1.00 91.88 214 ASP A CA 1
ATOM 1676 C C . ASP A 1 214 ? -7.308 -6.080 24.675 1.00 91.88 214 ASP A C 1
ATOM 1678 O O . ASP A 1 214 ? -6.804 -6.518 25.715 1.00 91.88 214 ASP A O 1
ATOM 1682 N N . HIS A 1 215 ? -8.419 -5.341 24.682 1.00 92.88 215 HIS A N 1
ATOM 1683 C CA . HIS A 1 215 ? -9.166 -5.023 25.893 1.00 92.88 215 HIS A CA 1
ATOM 1684 C C . HIS A 1 215 ? -9.776 -6.277 26.515 1.00 92.88 215 HIS A C 1
ATOM 1686 O O . HIS A 1 215 ? -9.633 -6.478 27.717 1.00 92.88 215 HIS A O 1
ATOM 1692 N N . GLU A 1 216 ?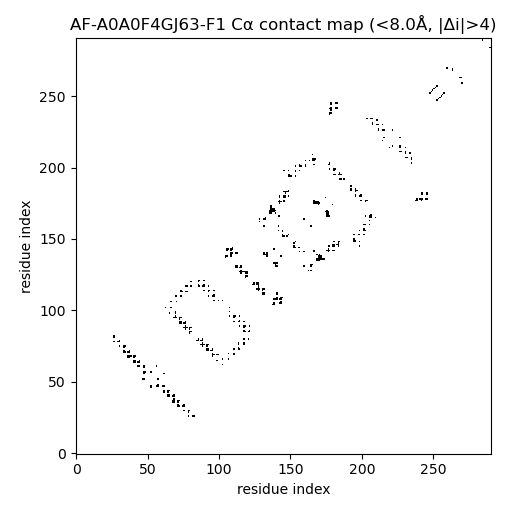 -10.395 -7.146 25.714 1.00 92.88 216 GLU A N 1
ATOM 1693 C CA . GLU A 1 216 ? -10.951 -8.422 26.176 1.00 92.88 216 GLU A CA 1
ATOM 1694 C C . GLU A 1 216 ? -9.868 -9.302 26.814 1.00 92.88 216 GLU A C 1
ATOM 1696 O O . GLU A 1 216 ? -10.064 -9.845 27.902 1.00 92.88 216 GLU A O 1
ATOM 1701 N N . ARG A 1 217 ? -8.678 -9.362 26.201 1.00 92.44 217 ARG A N 1
ATOM 1702 C CA . ARG A 1 217 ? -7.528 -10.098 26.748 1.00 92.44 217 ARG A CA 1
ATOM 1703 C C . ARG A 1 217 ? -7.037 -9.522 28.080 1.00 92.44 217 ARG A C 1
ATOM 1705 O O . ARG A 1 217 ? -6.682 -10.282 28.978 1.00 92.44 217 ARG A O 1
ATOM 1712 N N . LYS A 1 218 ? -6.975 -8.191 28.208 1.00 93.19 218 LYS A N 1
ATOM 1713 C CA . LYS A 1 218 ? -6.453 -7.492 29.401 1.00 93.19 218 LYS A CA 1
ATOM 1714 C C . LYS A 1 218 ? -7.483 -7.394 30.534 1.00 93.19 218 LYS A C 1
ATOM 1716 O O . LYS A 1 218 ? -7.102 -7.390 31.701 1.00 93.19 218 LYS A O 1
ATOM 1721 N N . MET A 1 219 ? -8.770 -7.295 30.206 1.00 91.31 219 MET A N 1
ATOM 1722 C CA . MET A 1 219 ? -9.880 -7.074 31.139 1.00 91.31 219 MET A CA 1
ATOM 1723 C C . MET A 1 219 ? -11.098 -7.948 30.781 1.00 91.31 219 MET A C 1
ATOM 1725 O O . MET A 1 219 ? -12.151 -7.425 30.402 1.00 91.31 219 MET A O 1
ATOM 1729 N N . PRO A 1 220 ? -11.008 -9.278 30.965 1.00 87.44 220 PRO A N 1
ATOM 1730 C CA . PRO A 1 220 ? -12.061 -10.215 30.556 1.00 87.44 220 PRO A CA 1
ATOM 1731 C C . PRO A 1 220 ? -13.373 -10.066 31.345 1.00 87.44 220 PRO A C 1
ATOM 1733 O O . PRO A 1 220 ? -14.411 -10.544 30.907 1.00 87.44 220 PRO A O 1
ATOM 1736 N N . GLN A 1 221 ? -13.350 -9.404 32.508 1.00 89.38 221 GLN A N 1
ATOM 1737 C CA . GLN A 1 221 ? -14.547 -9.144 33.325 1.00 89.38 221 GLN A CA 1
ATOM 1738 C C . GLN A 1 221 ? -15.168 -7.758 33.083 1.00 89.38 221 GLN A C 1
ATOM 1740 O O . GLN A 1 221 ? -16.048 -7.328 33.830 1.00 89.38 221 GLN A O 1
ATOM 1745 N N . SER A 1 222 ? -14.698 -7.025 32.072 1.00 89.44 222 SER A N 1
ATOM 1746 C CA . SER A 1 222 ? -15.282 -5.735 31.712 1.00 89.44 222 SER A CA 1
ATOM 1747 C C . SER A 1 222 ? -16.723 -5.909 31.222 1.00 89.44 222 SER A C 1
ATOM 1749 O O . SER A 1 222 ? -17.078 -6.874 30.547 1.00 89.44 222 SER A O 1
ATOM 1751 N N . THR A 1 223 ? -17.593 -4.959 31.570 1.00 93.81 223 THR A N 1
ATOM 1752 C CA . THR A 1 223 ? -18.935 -4.927 30.975 1.00 93.81 223 THR A CA 1
ATOM 1753 C C . THR A 1 223 ? -18.819 -4.566 29.490 1.00 93.81 223 THR A C 1
ATOM 1755 O O . THR A 1 223 ? -17.972 -3.733 29.151 1.00 93.81 223 THR A O 1
ATOM 1758 N N . PRO A 1 224 ? -19.690 -5.082 28.599 1.00 91.12 224 PRO A N 1
ATOM 1759 C CA . PRO A 1 224 ? -19.633 -4.757 27.169 1.00 91.12 224 PRO A CA 1
ATOM 1760 C C . PRO A 1 224 ? -19.623 -3.246 26.896 1.00 91.12 224 PRO A C 1
ATOM 1762 O O . PRO A 1 224 ? -18.888 -2.743 26.051 1.00 91.12 224 PRO A O 1
ATOM 1765 N N . GLN A 1 225 ? -20.396 -2.490 27.676 1.00 92.50 225 GLN A N 1
ATOM 1766 C CA . GLN A 1 225 ? -20.493 -1.040 27.535 1.00 92.50 225 GLN A CA 1
ATOM 1767 C C . GLN A 1 225 ? -19.264 -0.302 28.087 1.00 92.50 225 GLN A C 1
ATOM 1769 O O . GLN A 1 225 ? -18.906 0.760 27.575 1.00 92.50 225 GLN A O 1
ATOM 1774 N N . GLY A 1 226 ? -18.600 -0.866 29.101 1.00 92.00 226 GLY A N 1
ATOM 1775 C CA . GLY A 1 226 ? -17.299 -0.401 29.580 1.00 92.00 226 GLY A CA 1
ATOM 1776 C C . GLY A 1 226 ? -16.196 -0.618 28.544 1.00 92.00 226 GLY A C 1
ATOM 1777 O O . GLY A 1 226 ? -15.444 0.316 28.269 1.00 92.00 226 GLY A O 1
ATOM 1778 N N . ALA A 1 227 ? -16.166 -1.794 27.910 1.00 92.50 227 ALA A N 1
ATOM 1779 C CA . ALA A 1 227 ? -15.206 -2.129 26.858 1.00 92.50 227 ALA A CA 1
ATOM 1780 C C . ALA A 1 227 ? -15.334 -1.194 25.646 1.00 92.50 227 ALA A C 1
ATOM 1782 O O . ALA A 1 227 ? -14.346 -0.595 25.225 1.00 92.50 227 ALA A O 1
ATOM 1783 N N . ILE A 1 228 ? -16.559 -0.969 25.148 1.00 94.62 228 ILE A N 1
ATOM 1784 C CA . ILE A 1 228 ? -16.810 -0.026 24.042 1.00 94.62 228 ILE A CA 1
ATOM 1785 C C . ILE A 1 228 ? -16.317 1.381 24.402 1.00 94.62 228 ILE A C 1
ATOM 1787 O O . ILE A 1 228 ? -15.627 2.021 23.611 1.00 94.62 228 ILE A O 1
ATOM 1791 N N . ARG A 1 229 ? -16.631 1.875 25.609 1.00 95.50 229 ARG A N 1
ATOM 1792 C CA . ARG A 1 229 ? -16.182 3.207 26.049 1.00 95.50 229 ARG A CA 1
ATOM 1793 C C . ARG A 1 229 ? -14.661 3.313 26.126 1.00 95.50 229 ARG A C 1
ATOM 1795 O O . ARG A 1 229 ? -14.133 4.363 25.762 1.00 95.50 229 ARG A O 1
ATOM 1802 N N . ALA A 1 230 ? -13.984 2.264 26.592 1.00 95.06 230 ALA A N 1
ATOM 1803 C CA . ALA A 1 230 ? -12.528 2.218 26.677 1.00 95.06 230 ALA A CA 1
ATOM 1804 C C . ALA A 1 230 ? -11.885 2.238 25.282 1.00 95.06 230 ALA A C 1
ATOM 1806 O O . ALA A 1 230 ? -11.034 3.085 25.027 1.00 95.06 230 ALA A O 1
ATOM 1807 N N . VAL A 1 231 ? -12.352 1.386 24.362 1.00 96.56 231 VAL A N 1
ATOM 1808 C CA . VAL A 1 231 ? -11.873 1.348 22.969 1.00 96.56 231 VAL A CA 1
ATOM 1809 C C . VAL A 1 231 ? -12.070 2.702 22.284 1.00 96.56 231 VAL A C 1
ATOM 1811 O O . VAL A 1 231 ? -11.140 3.243 21.697 1.00 96.56 231 VAL A O 1
ATOM 1814 N N . GLU A 1 232 ? -13.250 3.308 22.415 1.00 97.50 232 GLU A N 1
ATOM 1815 C CA . GLU A 1 232 ? -13.533 4.617 21.815 1.00 97.50 232 GLU A CA 1
ATOM 1816 C C . GLU A 1 232 ? -12.698 5.754 22.425 1.00 97.50 232 GLU A C 1
ATOM 1818 O O . GLU A 1 232 ? -12.336 6.706 21.733 1.00 97.50 232 GLU A O 1
ATOM 1823 N N . ALA A 1 233 ? -12.385 5.697 23.723 1.00 96.88 233 ALA A N 1
ATOM 1824 C CA . ALA A 1 233 ? -11.479 6.665 24.346 1.00 96.88 233 ALA A CA 1
ATOM 1825 C C . ALA A 1 233 ? -10.059 6.560 23.777 1.00 96.88 233 ALA A C 1
ATOM 1827 O O . ALA A 1 233 ? -9.421 7.579 23.515 1.00 96.88 233 ALA A O 1
ATOM 1828 N N . GLU A 1 234 ? -9.618 5.336 23.529 1.00 96.62 234 GLU A N 1
ATOM 1829 C CA . GLU A 1 234 ? -8.289 5.000 23.040 1.00 96.62 234 GLU A CA 1
ATOM 1830 C C . GLU A 1 234 ? -8.117 5.361 21.547 1.00 96.62 234 GLU A C 1
ATOM 1832 O O . GLU A 1 234 ? -7.105 5.945 21.152 1.00 96.62 234 GLU A O 1
ATOM 1837 N N . VAL A 1 235 ? -9.155 5.156 20.724 1.00 96.75 235 VAL A N 1
ATOM 1838 C CA . VAL A 1 235 ? -9.216 5.668 19.338 1.00 96.75 235 VAL A CA 1
ATOM 1839 C C . VAL A 1 235 ? -9.187 7.200 19.314 1.00 96.75 235 VAL A C 1
ATOM 1841 O O . VAL A 1 235 ? -8.397 7.794 18.578 1.00 96.75 235 VAL A O 1
ATOM 1844 N N . ARG A 1 236 ? -9.979 7.874 20.165 1.00 97.38 236 ARG A N 1
ATOM 1845 C CA . ARG A 1 236 ? -9.950 9.347 20.269 1.00 97.38 236 ARG A CA 1
ATOM 1846 C C . ARG A 1 236 ? -8.575 9.876 20.665 1.00 97.38 236 ARG A C 1
ATOM 1848 O O . ARG A 1 236 ? -8.168 10.928 20.171 1.00 97.38 236 ARG A O 1
ATOM 1855 N N . GLN A 1 237 ? -7.871 9.175 21.549 1.00 96.06 237 GLN A N 1
ATOM 1856 C CA . GLN A 1 237 ? -6.527 9.562 21.960 1.00 96.06 237 GLN A CA 1
ATOM 1857 C C . GLN A 1 237 ? -5.532 9.464 20.795 1.00 96.06 237 GLN A C 1
ATOM 1859 O O . GLN A 1 237 ? -4.785 10.419 20.571 1.00 96.06 237 GLN A O 1
ATOM 1864 N N . ARG A 1 238 ? -5.576 8.387 19.997 1.00 95.69 238 ARG A N 1
ATOM 1865 C CA . ARG A 1 238 ? -4.753 8.252 18.777 1.00 95.69 238 ARG A CA 1
ATOM 1866 C C . ARG A 1 238 ? -5.028 9.364 17.768 1.00 95.69 238 ARG A C 1
ATOM 1868 O O . ARG A 1 238 ? -4.097 9.997 17.281 1.00 95.69 238 ARG A O 1
ATOM 1875 N N . HIS A 1 239 ? -6.299 9.684 17.522 1.00 95.81 239 HIS A N 1
ATOM 1876 C CA . HIS A 1 239 ? -6.682 10.821 16.674 1.00 95.81 239 HIS A CA 1
ATOM 1877 C C . HIS A 1 239 ? -6.141 12.149 17.193 1.00 95.81 239 HIS A C 1
ATOM 1879 O O . HIS A 1 239 ? -5.658 12.976 16.418 1.00 95.81 239 HIS A O 1
ATOM 1885 N N . ARG A 1 240 ? -6.202 12.378 18.508 1.00 94.31 240 ARG A N 1
ATOM 1886 C CA . ARG A 1 240 ? -5.655 13.594 19.118 1.00 94.31 240 ARG A CA 1
ATOM 1887 C C . ARG A 1 240 ? -4.147 13.686 18.876 1.00 94.31 240 ARG A C 1
ATOM 1889 O O . ARG A 1 240 ? -3.679 14.736 18.444 1.00 94.31 240 ARG A O 1
ATOM 1896 N N . GLN A 1 241 ? -3.411 12.594 19.075 1.00 93.06 241 GLN A N 1
ATOM 1897 C CA . GLN A 1 241 ? -1.972 12.523 18.795 1.00 93.06 241 GLN A CA 1
ATOM 1898 C C . GLN A 1 241 ? -1.661 12.777 17.312 1.00 93.06 241 GLN A C 1
ATOM 1900 O O . GLN A 1 241 ? -0.816 13.620 17.005 1.00 93.06 241 GLN A O 1
ATOM 1905 N N . ALA A 1 242 ? -2.396 12.142 16.396 1.00 93.62 242 ALA A N 1
ATOM 1906 C CA . ALA A 1 242 ? -2.239 12.336 14.956 1.00 93.62 242 ALA A CA 1
ATOM 1907 C C . ALA A 1 242 ? -2.456 13.793 14.529 1.00 93.62 242 ALA A C 1
ATOM 1909 O O . ALA A 1 242 ? -1.643 14.366 13.799 1.00 93.62 242 ALA A O 1
ATOM 1910 N N . ASN A 1 243 ? -3.505 14.433 15.048 1.00 91.75 243 ASN A N 1
ATOM 1911 C CA . ASN A 1 243 ? -3.773 15.842 14.773 1.00 91.75 243 ASN A CA 1
ATOM 1912 C C . ASN A 1 243 ? -2.686 16.756 15.347 1.00 91.75 243 ASN A C 1
ATOM 1914 O O . ASN A 1 243 ? -2.236 17.666 14.655 1.00 91.75 243 ASN A O 1
ATOM 1918 N N . VAL A 1 244 ? -2.212 16.503 16.571 1.00 90.50 244 VAL A N 1
ATOM 1919 C CA . VAL A 1 244 ? -1.102 17.264 17.167 1.00 90.50 244 VAL A CA 1
ATOM 1920 C C . VAL A 1 244 ? 0.142 17.188 16.281 1.00 90.50 244 VAL A C 1
ATOM 1922 O O . VAL A 1 244 ? 0.709 18.226 15.934 1.00 90.50 244 VAL A O 1
ATOM 1925 N N . ARG A 1 245 ? 0.541 15.989 15.838 1.00 88.75 245 ARG A N 1
ATOM 1926 C CA . ARG A 1 245 ? 1.693 15.823 14.936 1.00 88.75 245 ARG A CA 1
ATOM 1927 C C . ARG A 1 245 ? 1.504 16.541 13.604 1.00 88.75 245 ARG A C 1
ATOM 1929 O O . ARG A 1 245 ? 2.446 17.164 13.115 1.00 88.75 245 ARG A O 1
ATOM 1936 N N . ARG A 1 246 ? 0.294 16.505 13.041 1.00 87.31 246 ARG A N 1
ATOM 1937 C CA . ARG A 1 246 ? -0.048 17.267 11.836 1.00 87.31 246 ARG A CA 1
ATOM 1938 C C . ARG A 1 246 ? 0.128 18.764 12.039 1.00 87.31 246 ARG A C 1
ATOM 1940 O O . ARG A 1 246 ? 0.816 19.393 11.242 1.00 87.31 246 ARG A O 1
ATOM 1947 N N . TYR A 1 247 ? -0.415 19.330 13.115 1.00 86.06 247 TYR A N 1
ATOM 1948 C CA . TYR A 1 247 ? -0.244 20.755 13.407 1.00 86.06 247 TYR A CA 1
ATOM 1949 C C . TYR A 1 247 ? 1.231 21.131 13.567 1.00 86.06 247 TYR A C 1
ATOM 1951 O O . TYR A 1 247 ? 1.669 22.124 12.986 1.00 86.06 247 TYR A O 1
ATOM 1959 N N . TYR A 1 248 ? 2.021 20.313 14.270 1.00 86.25 248 TYR A N 1
ATOM 1960 C CA . TYR A 1 248 ? 3.466 20.527 14.372 1.00 86.25 248 TYR A CA 1
ATOM 1961 C C . TYR A 1 248 ? 4.156 20.507 13.009 1.00 86.25 248 TYR A C 1
ATOM 1963 O O . TYR A 1 248 ? 4.982 21.380 12.739 1.00 86.25 248 TYR A O 1
ATOM 1971 N N . ARG A 1 249 ? 3.821 19.552 12.133 1.00 82.38 249 ARG A N 1
ATOM 1972 C CA . ARG A 1 249 ? 4.381 19.495 10.778 1.00 82.38 249 ARG A CA 1
ATOM 1973 C C . ARG A 1 249 ? 4.015 20.742 9.977 1.00 82.38 249 ARG A C 1
ATOM 1975 O O . ARG A 1 249 ? 4.914 21.349 9.405 1.00 82.38 249 ARG A O 1
ATOM 1982 N N . ASN A 1 250 ? 2.752 21.155 9.980 1.00 80.00 250 ASN A N 1
ATOM 1983 C CA . ASN A 1 250 ? 2.300 22.326 9.226 1.00 80.00 250 ASN A CA 1
ATOM 1984 C C . ASN A 1 250 ? 3.017 23.595 9.711 1.00 80.00 250 ASN A C 1
ATOM 1986 O O . ASN A 1 250 ? 3.627 24.319 8.924 1.00 80.00 250 ASN A O 1
ATOM 1990 N N . ILE A 1 251 ? 3.054 23.821 11.027 1.00 81.88 251 ILE A N 1
ATOM 1991 C CA . ILE A 1 251 ? 3.726 24.992 11.603 1.00 81.88 251 ILE A CA 1
ATOM 1992 C C . ILE A 1 251 ? 5.227 24.961 11.302 1.00 81.88 251 ILE A C 1
ATOM 1994 O O . ILE A 1 251 ? 5.772 25.929 10.776 1.00 81.88 251 ILE A O 1
ATOM 1998 N N . LEU A 1 252 ? 5.919 23.865 11.622 1.00 81.25 252 LEU A N 1
ATOM 1999 C CA . LEU A 1 252 ? 7.380 23.825 11.556 1.00 81.25 252 LEU A CA 1
ATOM 2000 C C . LEU A 1 252 ? 7.904 23.646 10.129 1.00 81.25 252 LEU A C 1
ATOM 2002 O O . LEU A 1 252 ? 8.878 24.295 9.748 1.00 81.25 252 LEU A O 1
ATOM 2006 N N . GLN A 1 253 ? 7.300 22.761 9.337 1.00 77.00 253 GLN A N 1
ATOM 2007 C CA . GLN A 1 253 ? 7.804 22.416 8.007 1.00 77.00 253 GLN A CA 1
ATOM 2008 C C . GLN A 1 253 ? 7.217 23.282 6.897 1.00 77.00 253 GLN A C 1
ATOM 2010 O O . GLN A 1 253 ? 7.955 23.620 5.974 1.00 77.00 253 GLN A O 1
ATOM 2015 N N . GLU A 1 254 ? 5.936 23.644 6.967 1.00 75.06 254 GLU A N 1
ATOM 2016 C CA . GLU A 1 254 ? 5.279 24.380 5.879 1.00 75.06 254 GLU A CA 1
ATOM 2017 C C . GLU A 1 254 ? 5.319 25.891 6.089 1.00 75.06 254 GLU A C 1
ATOM 2019 O O . GLU A 1 254 ? 5.382 26.636 5.115 1.00 75.06 254 GLU A O 1
ATOM 2024 N N . HIS A 1 255 ? 5.302 26.370 7.335 1.00 76.69 255 HIS A N 1
ATOM 2025 C CA . HIS A 1 255 ? 5.299 27.809 7.619 1.00 76.69 255 HIS A CA 1
ATOM 2026 C C . HIS A 1 255 ? 6.658 28.309 8.105 1.00 76.69 255 HIS A C 1
ATOM 2028 O O . HIS A 1 255 ? 7.204 29.249 7.534 1.00 76.69 255 HIS A O 1
ATOM 2034 N N . LEU A 1 256 ? 7.252 27.670 9.114 1.00 76.31 256 LEU A N 1
ATOM 2035 C CA . LEU A 1 256 ? 8.489 28.154 9.724 1.00 76.31 256 LEU A CA 1
ATOM 2036 C C . LEU A 1 256 ? 9.719 27.864 8.853 1.00 76.31 256 LEU A C 1
ATOM 2038 O O . LEU A 1 256 ? 10.523 28.760 8.612 1.00 76.31 256 LEU A O 1
ATOM 2042 N N . ARG A 1 257 ? 9.878 26.638 8.338 1.00 75.69 257 ARG A N 1
ATOM 2043 C CA . ARG A 1 257 ? 11.065 26.246 7.555 1.00 75.69 257 ARG A CA 1
ATOM 2044 C C . ARG A 1 257 ? 11.285 27.099 6.298 1.00 75.69 257 ARG A C 1
ATOM 2046 O O . ARG A 1 257 ? 12.442 27.451 6.066 1.00 75.69 257 ARG A O 1
ATOM 2053 N N . PRO A 1 258 ? 10.272 27.455 5.484 1.00 77.19 258 PRO A N 1
ATOM 2054 C CA . PRO A 1 258 ? 10.486 28.335 4.335 1.00 77.19 258 PRO A CA 1
ATOM 2055 C C . PRO A 1 258 ? 10.915 29.740 4.753 1.00 77.19 258 PRO A C 1
ATOM 2057 O O . PRO A 1 258 ? 11.830 30.294 4.151 1.00 77.19 258 PRO A O 1
ATOM 2060 N N . GLN A 1 259 ? 10.318 30.281 5.820 1.00 74.94 259 GLN A N 1
ATOM 2061 C CA . GLN A 1 259 ? 10.685 31.592 6.364 1.00 74.94 259 GLN A CA 1
ATOM 2062 C C . GLN A 1 259 ? 12.123 31.586 6.881 1.00 74.94 259 GLN A C 1
ATOM 2064 O O . GLN A 1 259 ? 12.910 32.450 6.506 1.00 74.94 259 GLN A O 1
ATOM 2069 N N . LEU A 1 260 ? 12.500 30.549 7.636 1.00 68.69 260 LEU A N 1
ATOM 2070 C CA . LEU A 1 260 ? 13.872 30.347 8.094 1.00 68.69 260 LEU A CA 1
ATOM 2071 C C . LEU A 1 260 ? 14.841 30.173 6.925 1.00 68.69 260 LEU A C 1
ATOM 2073 O O . LEU A 1 260 ? 15.922 30.741 6.944 1.00 68.69 260 LEU A O 1
ATOM 2077 N N . LYS A 1 261 ? 14.482 29.416 5.883 1.00 69.12 261 LYS A N 1
ATOM 2078 C CA . LYS A 1 261 ? 15.338 29.222 4.702 1.00 69.12 261 LYS A CA 1
ATOM 2079 C C . LYS A 1 261 ? 15.557 30.531 3.937 1.00 69.12 261 LYS A C 1
ATOM 2081 O O . LYS A 1 261 ? 16.667 30.774 3.472 1.00 69.12 261 LYS A O 1
ATOM 2086 N N . ASN A 1 262 ? 14.525 31.366 3.841 1.00 65.44 262 ASN A N 1
ATOM 2087 C CA . ASN A 1 262 ? 14.597 32.677 3.198 1.00 65.44 262 ASN A CA 1
ATOM 2088 C C . ASN A 1 262 ? 15.363 33.697 4.061 1.00 65.44 262 ASN A C 1
ATOM 2090 O O . ASN A 1 262 ? 16.075 34.535 3.517 1.00 65.44 262 ASN A O 1
ATOM 2094 N N . SER A 1 263 ? 15.292 33.599 5.394 1.00 60.16 263 SER A N 1
ATOM 2095 C CA . SER A 1 263 ? 16.084 34.433 6.312 1.00 60.16 263 SER A CA 1
ATOM 2096 C C . SER A 1 263 ? 17.536 33.955 6.470 1.00 60.16 263 SER A C 1
ATOM 2098 O O . SER A 1 263 ? 18.423 34.764 6.723 1.00 60.16 263 SER A O 1
ATOM 2100 N N . LEU A 1 264 ? 17.808 32.658 6.279 1.00 50.75 264 LEU A N 1
ATOM 2101 C CA . LEU A 1 264 ? 19.141 32.028 6.306 1.00 50.75 264 LEU A CA 1
ATOM 2102 C C . LEU A 1 264 ? 20.025 32.434 5.122 1.00 50.75 264 LEU A C 1
ATOM 2104 O O . LEU A 1 264 ? 21.234 32.228 5.170 1.00 50.75 264 LEU A O 1
ATOM 2108 N N . GLN A 1 265 ? 19.466 33.077 4.093 1.00 51.72 265 GLN A N 1
ATOM 2109 C CA . GLN A 1 265 ? 20.270 33.805 3.110 1.00 51.72 265 GLN A CA 1
ATOM 2110 C C . GLN A 1 265 ? 20.978 35.031 3.734 1.00 51.72 265 GLN A C 1
ATOM 2112 O O . GLN A 1 265 ? 21.859 35.601 3.098 1.00 51.72 265 GLN A O 1
ATOM 2117 N N . TYR A 1 266 ? 20.646 35.391 4.986 1.00 48.06 266 TYR A N 1
ATOM 2118 C CA . TYR A 1 266 ? 21.196 36.529 5.730 1.00 48.06 266 TYR A CA 1
ATOM 2119 C C . TYR A 1 266 ? 21.736 36.235 7.146 1.00 48.06 266 TYR A C 1
ATOM 2121 O O . TYR A 1 266 ? 22.287 37.147 7.757 1.00 48.06 266 TYR A O 1
ATOM 2129 N N . SER A 1 267 ? 21.643 35.023 7.706 1.00 47.59 267 SER A N 1
ATOM 2130 C CA . SER A 1 267 ? 22.204 34.751 9.046 1.00 47.59 267 SER A CA 1
ATOM 2131 C C . SER A 1 267 ? 22.304 33.258 9.352 1.00 47.59 267 SER A C 1
ATOM 2133 O O . SER A 1 267 ? 21.307 32.548 9.290 1.00 47.59 267 SER A O 1
ATOM 2135 N N . HIS A 1 268 ? 23.500 32.793 9.721 1.00 47.19 268 HIS A N 1
ATOM 2136 C CA . HIS A 1 268 ? 23.842 31.386 9.959 1.00 47.19 268 HIS A CA 1
ATOM 2137 C C . HIS A 1 268 ? 23.350 30.820 11.317 1.00 47.19 268 HIS A C 1
ATOM 2139 O O . HIS A 1 268 ? 23.579 29.642 11.582 1.00 47.19 268 HIS A O 1
ATOM 2145 N N . ASP A 1 269 ? 22.650 31.611 12.149 1.00 53.38 269 ASP A N 1
ATOM 2146 C CA . ASP A 1 269 ? 22.394 31.295 13.573 1.00 53.38 269 ASP A CA 1
ATOM 2147 C C . ASP A 1 269 ? 20.919 31.062 13.975 1.00 53.38 269 ASP A C 1
ATOM 2149 O O . ASP A 1 269 ? 20.632 30.682 15.111 1.00 53.38 269 ASP A O 1
ATOM 2153 N N . CYS A 1 270 ? 19.947 31.221 13.069 1.00 51.44 270 CYS A N 1
ATOM 2154 C CA . CYS A 1 270 ? 18.520 31.260 13.444 1.00 51.44 270 CYS A CA 1
ATOM 2155 C C . CYS A 1 270 ? 17.935 29.928 13.967 1.00 51.44 270 CYS A C 1
ATOM 2157 O O . CYS A 1 270 ? 16.949 29.925 14.702 1.00 51.44 270 CYS A O 1
ATOM 2159 N N . VAL A 1 271 ? 18.518 28.780 13.601 1.00 49.75 271 VAL A N 1
ATOM 2160 C CA . VAL A 1 271 ? 18.011 27.454 14.017 1.00 49.75 271 VAL A CA 1
ATOM 2161 C C . VAL A 1 271 ? 18.252 27.197 15.509 1.00 49.75 271 VAL A C 1
ATOM 2163 O O . VAL A 1 271 ? 17.433 26.542 16.153 1.00 49.75 271 VAL A O 1
ATOM 2166 N N . HIS A 1 272 ? 19.329 27.745 16.080 1.00 49.28 272 HIS A N 1
ATOM 2167 C CA . HIS A 1 272 ? 19.581 27.675 17.520 1.00 49.28 272 HIS A CA 1
ATOM 2168 C C . HIS A 1 272 ? 18.631 28.594 18.297 1.00 49.28 272 HIS A C 1
ATOM 2170 O O . HIS A 1 272 ? 18.070 28.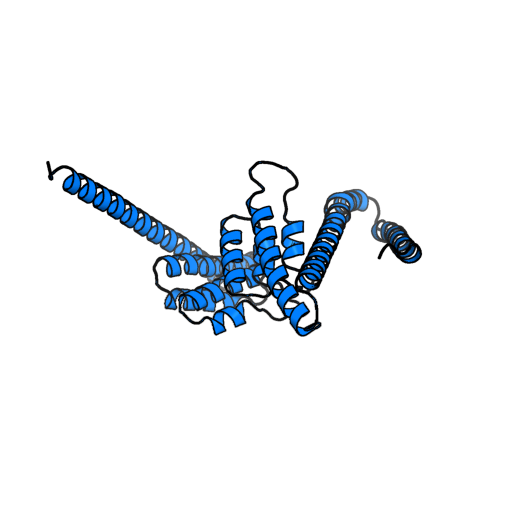174 19.304 1.00 49.28 272 HIS A O 1
ATOM 2176 N N . THR A 1 273 ? 18.340 29.785 17.770 1.00 50.31 273 THR A N 1
ATOM 2177 C CA . THR A 1 273 ? 17.474 30.775 18.431 1.00 50.31 273 THR A CA 1
ATOM 2178 C C . THR A 1 273 ? 16.003 30.348 18.506 1.00 50.31 273 THR A C 1
ATOM 2180 O O . THR A 1 273 ? 15.302 30.727 19.438 1.00 50.31 273 THR A O 1
ATOM 2183 N N . CYS A 1 274 ? 15.514 29.539 17.558 1.00 49.06 274 CYS A N 1
ATOM 2184 C CA . CYS A 1 274 ? 14.138 29.021 17.588 1.00 49.06 274 CYS A CA 1
ATOM 2185 C C . CYS A 1 274 ? 13.959 27.762 18.452 1.00 49.06 274 CYS A C 1
ATOM 2187 O O . CYS A 1 274 ? 12.823 27.390 18.749 1.00 49.06 274 CYS A O 1
ATOM 2189 N N . ARG A 1 275 ? 15.044 27.085 18.848 1.00 50.03 275 ARG A N 1
ATOM 2190 C CA . ARG A 1 275 ? 14.969 25.827 19.609 1.00 50.03 275 ARG A CA 1
ATOM 2191 C C . ARG A 1 275 ? 14.691 26.064 21.095 1.00 50.03 275 ARG A C 1
ATOM 2193 O O . ARG A 1 275 ? 13.967 25.278 21.704 1.00 50.03 275 ARG A O 1
ATOM 2200 N N . ASP A 1 276 ? 15.192 27.167 21.639 1.00 50.59 276 ASP A N 1
ATOM 2201 C CA . ASP A 1 276 ? 15.057 27.493 23.061 1.00 50.59 276 ASP A CA 1
ATOM 2202 C C . ASP A 1 276 ? 13.609 27.843 23.466 1.00 50.59 276 ASP A C 1
ATOM 2204 O O . ASP A 1 276 ? 13.112 27.217 24.407 1.00 50.59 276 ASP A O 1
ATOM 2208 N N . PRO A 1 277 ? 12.850 28.678 22.720 1.00 51.59 277 PRO A N 1
ATOM 2209 C CA . PRO A 1 277 ? 11.461 28.995 23.068 1.00 51.59 277 PRO A CA 1
ATOM 2210 C C . PRO A 1 277 ? 10.521 27.785 22.975 1.00 51.59 277 PRO A C 1
ATOM 2212 O O . PRO A 1 277 ? 9.626 27.619 23.798 1.00 51.59 277 PRO A O 1
ATOM 2215 N N . LEU A 1 278 ? 10.732 26.894 21.997 1.00 47.59 278 LEU A N 1
ATOM 2216 C CA . LEU A 1 278 ? 9.938 25.665 21.855 1.00 47.59 278 LEU A CA 1
ATOM 2217 C C . LEU A 1 278 ? 10.207 24.670 22.994 1.00 47.59 278 LEU A C 1
ATOM 2219 O O . LEU A 1 278 ? 9.297 23.950 23.402 1.00 47.59 278 LEU A O 1
ATOM 2223 N N . SER A 1 279 ? 11.428 24.656 23.539 1.00 46.50 279 SER A N 1
ATOM 2224 C CA . SER A 1 279 ? 11.765 23.850 24.716 1.00 46.50 279 SER A CA 1
ATOM 2225 C C . SER A 1 279 ? 11.115 24.383 25.999 1.00 46.50 279 SER A C 1
ATOM 2227 O O . SER A 1 279 ? 10.709 23.591 26.849 1.00 46.50 279 SER A O 1
ATOM 2229 N N . GLU A 1 280 ? 10.947 25.704 26.119 1.00 45.34 280 GLU A N 1
ATOM 2230 C CA . GLU A 1 280 ? 10.249 26.329 27.248 1.00 45.34 280 GLU A CA 1
ATOM 2231 C C . GLU A 1 280 ? 8.736 26.115 27.186 1.00 45.34 280 GLU A C 1
ATOM 2233 O O . GLU A 1 280 ? 8.130 25.783 28.201 1.00 45.34 280 GLU A O 1
ATOM 2238 N N . VAL A 1 281 ? 8.129 26.187 25.996 1.00 51.06 281 VAL A N 1
ATOM 2239 C CA . VAL A 1 281 ? 6.702 25.862 25.806 1.00 51.06 281 VAL A CA 1
ATOM 2240 C C . VAL A 1 281 ? 6.413 24.396 26.155 1.00 51.06 281 VAL A C 1
ATOM 2242 O O . VAL A 1 281 ? 5.381 24.092 26.750 1.00 51.06 281 VAL A O 1
ATOM 2245 N N . TRP A 1 282 ? 7.337 23.481 25.848 1.00 45.84 282 TRP A N 1
ATOM 2246 C CA . TRP A 1 282 ? 7.200 22.064 26.197 1.00 45.84 282 TRP A CA 1
ATOM 2247 C C . TRP A 1 282 ? 7.341 21.812 27.710 1.00 45.84 282 TRP A C 1
ATOM 2249 O O . TRP A 1 282 ? 6.585 21.027 28.280 1.00 45.84 282 TRP A O 1
ATOM 2259 N N . LYS A 1 283 ? 8.243 22.533 28.392 1.00 45.56 283 LYS A N 1
ATOM 2260 C CA . LYS A 1 283 ? 8.361 22.500 29.863 1.00 45.56 283 LYS A CA 1
ATOM 2261 C C . LYS A 1 283 ? 7.128 23.094 30.555 1.00 45.56 283 LYS A C 1
ATOM 2263 O O . LYS A 1 283 ? 6.605 22.482 31.481 1.00 45.56 283 LYS A O 1
ATOM 2268 N N . ALA A 1 284 ? 6.600 24.206 30.044 1.00 44.62 284 ALA A N 1
ATOM 2269 C CA . ALA A 1 284 ? 5.391 24.847 30.567 1.00 44.62 284 ALA A CA 1
ATOM 2270 C C . ALA A 1 284 ? 4.114 24.003 30.364 1.00 44.62 284 ALA A C 1
ATOM 2272 O O . ALA A 1 284 ? 3.168 24.114 31.147 1.00 44.62 284 ALA A O 1
ATOM 2273 N N . GLY A 1 285 ? 4.074 23.143 29.339 1.00 45.72 285 GLY A N 1
ATOM 2274 C CA . GLY A 1 285 ? 2.993 22.172 29.129 1.00 45.72 285 GLY A CA 1
ATOM 2275 C C . GLY A 1 285 ? 3.001 21.017 30.139 1.00 45.72 285 GLY A C 1
ATOM 2276 O O . GLY A 1 285 ? 1.935 20.602 30.597 1.00 45.72 285 GLY A O 1
ATOM 2277 N N . ASN A 1 286 ? 4.190 20.554 30.541 1.00 45.69 286 ASN A N 1
ATOM 2278 C CA . ASN A 1 286 ? 4.356 19.507 31.556 1.00 45.69 286 ASN A CA 1
ATOM 2279 C C . ASN A 1 286 ? 4.086 20.007 32.984 1.00 45.69 286 ASN A C 1
ATOM 2281 O O . ASN A 1 286 ? 3.542 19.262 33.794 1.00 45.69 286 ASN A O 1
ATOM 2285 N N . GLU A 1 287 ? 4.419 21.259 33.302 1.00 40.31 287 GLU A N 1
ATOM 2286 C CA . GLU A 1 287 ? 4.166 21.838 34.634 1.00 40.31 287 GLU A CA 1
ATOM 2287 C C . GLU A 1 287 ? 2.682 22.168 34.878 1.00 40.31 287 GLU A C 1
ATOM 2289 O O . GLU A 1 287 ? 2.241 22.208 36.024 1.00 40.31 287 GLU A O 1
ATOM 2294 N N . ASN A 1 288 ? 1.888 22.332 33.812 1.00 40.72 288 ASN A N 1
ATOM 2295 C CA . ASN A 1 288 ? 0.447 22.601 33.887 1.00 40.72 288 ASN A CA 1
ATOM 2296 C C . ASN A 1 288 ? -0.443 21.360 33.669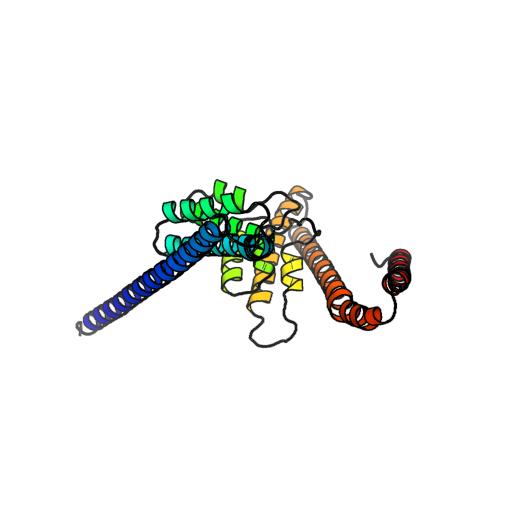 1.00 40.72 288 ASN A C 1
ATOM 2298 O O . ASN A 1 288 ? -1.662 21.497 33.591 1.00 40.72 288 ASN A O 1
ATOM 2302 N N . GLY A 1 289 ? 0.139 20.158 33.571 1.00 37.25 289 GLY A N 1
ATOM 2303 C CA . GLY A 1 289 ? -0.613 18.896 33.526 1.00 37.25 289 GLY A CA 1
ATOM 2304 C C . GLY A 1 289 ? -1.472 18.681 32.273 1.00 37.25 289 GLY A C 1
ATOM 2305 O O . GLY A 1 289 ? -2.512 18.030 32.358 1.00 37.25 289 GLY A O 1
ATOM 2306 N N . TYR A 1 290 ? -1.070 19.227 31.119 1.00 44.12 290 TYR A N 1
ATOM 2307 C CA . TYR A 1 290 ? -1.780 19.041 29.841 1.00 44.12 290 TYR A CA 1
ATOM 2308 C C . TYR A 1 290 ? -1.195 17.927 28.949 1.00 44.12 290 TYR A C 1
ATOM 2310 O O . TYR A 1 290 ? -1.607 17.797 27.792 1.00 44.12 290 TYR A O 1
ATOM 2318 N N . VAL A 1 291 ? -0.277 17.111 29.479 1.00 43.34 291 VAL A N 1
ATOM 2319 C CA . VAL A 1 291 ? 0.251 15.884 28.852 1.00 43.34 291 VAL A CA 1
ATOM 2320 C C . VAL A 1 291 ? 0.134 14.723 29.826 1.00 43.34 291 VAL A C 1
ATOM 2322 O O . VAL A 1 291 ? 0.520 14.914 31.000 1.00 43.34 291 VAL A O 1
#

Sequence (291 aa):
MCDRDEDSLVRIKEEYRAKLLQDSSLLAYDTSQIEERIARAQALQYRLDGGDTDEKLRRRYGQSARRWETIGLDRLSACLIAAHKFDEAVKRTQEAMTKQKGIDPTVTALSRFFHGNALWCAGQQQAAEGVWNSTTGVCSPAMGLCKEPSSEHADYLELLADAGIDFDSYDEQGFSALEYAVLSRDQTATAANKDDERMIDIIDRSLRKTLAADHERKMPQSTPQGAIRAVEAEVRQRHRQANVRRYYRNILQEHLRPQLKNSLQYSHDCVHTCRDPLSEVWKAGNENGYV

Mean predicted aligned error: 10.24 Å

pLDDT: mean 84.39, std 16.24, range [37.25, 98.56]